Protein AF-A0A4U7JGH1-F1 (afdb_monomer)

Sequence (312 aa):
MVTEICIVRHGETDWNTKKMIQGREDIELNKNGEEQAYLVAKHLKKFQWDAIVSSPLKRALNTAKIIGESVGINEITTIDDFIERDFGKGSGMTLEQQKQIFSDGIIPGKEGDNELAERTRRALDYIVKEYEGKKIIIVSHGAMIKSILKFVSDNTIDTGTTIIKNACLNLIKYENGKWQVELYNSVDYLNSAVNSAKNYYLGKEGCQKMNCAQAVLCAFKNQFEIKENTIDVFRSFGGGNAPEGMCGAYYAARYILQNCSAENQLSELENYFLKHAGDLKCKEIRQGRRLSCVGCVEKNSEFLVDYLEKEA

Secondary structure (DSSP, 8-state):
-EEEEEEEEPPP-HHHHTTB--SS--PPP-HHHHHHHHHHHHHHTTS--SEEEE-SSHHHHHHHHHHHHHHT---EEE-GGGSPPPBGGGTT-BHHHHHHH-TTS--TTBPPHHHHHHHHHHHHHHHHHHTTT-EEEEEE-HHHHHHHHHHHTTT-S--TT----TT-EEEEEEETTEEEEEEEEE-GGGHHHHHHHHHHHHT-TTPPP--HHHHHHHHTTTTTT--HHHHHHGGG-GGGTSGGGB-HHHHHHHHHHHHTT-THHHHHHHHHHHHHHS-SBHHHHHHHTS--HHHHHHHHHHHHHHHHHHH-

Structure (mmCIF, N/CA/C/O backbone):
data_AF-A0A4U7JGH1-F1
#
_entry.id   AF-A0A4U7JGH1-F1
#
loop_
_atom_site.group_PDB
_atom_site.id
_atom_site.type_symbol
_atom_site.label_atom_id
_atom_site.label_alt_id
_atom_site.label_comp_id
_atom_site.label_asym_id
_atom_site.label_entity_id
_atom_site.label_seq_id
_atom_site.pdbx_PDB_ins_code
_atom_site.Cartn_x
_atom_site.Cartn_y
_atom_site.Cartn_z
_atom_site.occupancy
_atom_site.B_iso_or_equiv
_atom_site.auth_seq_id
_atom_site.auth_comp_id
_atom_site.auth_asym_id
_atom_site.auth_atom_id
_atom_site.pdbx_PDB_model_num
ATOM 1 N N . MET A 1 1 ? -19.359 -15.079 17.947 1.00 83.50 1 MET A N 1
ATOM 2 C CA . MET A 1 1 ? -19.281 -14.760 16.504 1.00 83.50 1 MET A CA 1
ATOM 3 C C . MET A 1 1 ? -17.916 -14.146 16.235 1.00 83.50 1 MET A C 1
ATOM 5 O O . MET A 1 1 ? -17.326 -13.632 17.179 1.00 83.50 1 MET A O 1
ATOM 9 N N . VAL A 1 2 ? -17.401 -14.245 15.008 1.00 95.25 2 VAL A N 1
ATOM 10 C CA . VAL A 1 2 ? -16.089 -13.685 14.640 1.00 95.25 2 VAL A CA 1
ATOM 11 C C . VAL A 1 2 ? -16.302 -12.372 13.907 1.00 95.25 2 VAL A C 1
ATOM 13 O O . VAL A 1 2 ? -17.014 -12.354 12.908 1.00 95.25 2 VAL A O 1
ATOM 16 N N . THR A 1 3 ? -15.675 -11.298 14.378 1.00 98.06 3 THR A N 1
ATOM 17 C CA . THR A 1 3 ? -15.569 -10.048 13.617 1.00 98.06 3 THR A CA 1
ATOM 18 C C . THR A 1 3 ? -14.195 -9.994 12.957 1.00 98.06 3 THR A C 1
ATOM 20 O O . THR A 1 3 ? -13.171 -10.048 13.642 1.00 98.06 3 THR A O 1
ATOM 23 N N . GLU A 1 4 ? -14.165 -9.908 11.627 1.00 98.31 4 GLU A N 1
ATOM 24 C CA . GLU A 1 4 ? -12.935 -9.796 10.833 1.00 98.31 4 GLU A CA 1
ATOM 25 C C . GLU A 1 4 ? -12.728 -8.349 10.393 1.00 98.31 4 GLU A C 1
ATOM 27 O O . GLU A 1 4 ? -13.629 -7.725 9.834 1.00 98.31 4 GLU A O 1
ATOM 32 N N . ILE A 1 5 ? -11.531 -7.811 10.607 1.00 98.62 5 ILE A N 1
ATOM 33 C CA . ILE A 1 5 ? -11.237 -6.406 10.335 1.00 98.62 5 ILE A CA 1
ATOM 34 C C . ILE A 1 5 ? -9.974 -6.320 9.489 1.00 98.62 5 ILE A C 1
ATOM 36 O O . ILE A 1 5 ? -8.884 -6.674 9.940 1.00 98.62 5 ILE A O 1
ATOM 40 N N . CYS A 1 6 ? -10.112 -5.807 8.269 1.00 98.62 6 CYS A N 1
ATOM 41 C CA . CYS A 1 6 ? -8.979 -5.441 7.431 1.00 98.62 6 CYS A CA 1
ATOM 42 C C . CYS A 1 6 ? -8.702 -3.947 7.571 1.00 98.62 6 CYS A C 1
ATOM 44 O O . CYS A 1 6 ? -9.461 -3.114 7.079 1.00 98.62 6 CYS A O 1
ATOM 46 N N . ILE A 1 7 ? -7.615 -3.607 8.256 1.00 98.69 7 ILE A N 1
ATOM 47 C CA . ILE A 1 7 ? -7.173 -2.232 8.436 1.00 98.69 7 ILE A CA 1
ATOM 48 C C . ILE A 1 7 ? -6.180 -1.875 7.335 1.00 98.69 7 ILE A C 1
ATOM 50 O O . ILE A 1 7 ? -5.116 -2.487 7.210 1.00 98.69 7 ILE A O 1
ATOM 54 N N . VAL A 1 8 ? -6.530 -0.852 6.569 1.00 98.75 8 VAL A N 1
ATOM 55 C CA . VAL A 1 8 ? -5.772 -0.330 5.438 1.00 98.75 8 VAL A CA 1
ATOM 56 C C . VAL A 1 8 ? -5.153 1.007 5.835 1.00 98.75 8 VAL A C 1
ATOM 58 O O . VAL A 1 8 ? -5.861 1.914 6.285 1.00 98.75 8 VAL A O 1
ATOM 61 N N . ARG A 1 9 ? -3.836 1.169 5.664 1.00 98.50 9 ARG A N 1
ATOM 62 C CA . ARG A 1 9 ? -3.232 2.511 5.717 1.00 98.50 9 ARG A CA 1
ATOM 63 C C . ARG A 1 9 ? -3.595 3.257 4.435 1.00 98.50 9 ARG A C 1
ATOM 65 O O . ARG A 1 9 ? -3.539 2.672 3.362 1.00 98.50 9 ARG A O 1
ATOM 72 N N . HIS A 1 10 ? -3.931 4.541 4.519 1.00 98.44 10 HIS A N 1
ATOM 73 C CA . HIS A 1 10 ? -4.157 5.361 3.323 1.00 98.44 10 HIS A CA 1
ATOM 74 C C . HIS A 1 10 ? -2.996 5.275 2.300 1.00 98.44 10 HIS A C 1
ATOM 76 O O . HIS A 1 10 ? -1.839 5.017 2.663 1.00 98.44 10 HIS A O 1
ATOM 82 N N . GLY A 1 11 ? -3.305 5.524 1.023 1.00 93.25 11 GLY A N 1
ATOM 83 C CA . GLY A 1 11 ? -2.296 5.642 -0.037 1.00 93.25 11 GLY A CA 1
ATOM 84 C C . GLY A 1 11 ? -1.336 6.821 0.174 1.00 93.25 11 GLY A C 1
ATOM 85 O O . GLY A 1 11 ? -1.549 7.665 1.043 1.00 93.25 11 GLY A O 1
ATOM 86 N N . GLU A 1 12 ? -0.246 6.868 -0.579 1.00 91.88 12 GLU A N 1
ATOM 87 C CA . GLU A 1 12 ? 0.786 7.906 -0.486 1.00 91.88 12 GLU A CA 1
ATOM 88 C C . GLU A 1 12 ? 0.249 9.350 -0.648 1.00 91.88 12 GLU A C 1
ATOM 90 O O . GLU A 1 12 ? -0.722 9.622 -1.357 1.00 91.88 12 GLU A O 1
ATOM 95 N N . THR A 1 13 ? 0.901 10.298 0.029 1.00 94.94 13 THR A N 1
ATOM 96 C CA . THR A 1 13 ? 0.747 11.746 -0.172 1.00 94.94 13 THR A CA 1
ATOM 97 C C . THR A 1 13 ? 2.115 12.396 -0.401 1.00 94.94 13 THR A C 1
ATOM 99 O O . THR A 1 13 ? 3.146 11.827 -0.040 1.00 94.94 13 THR A O 1
ATOM 102 N N . ASP A 1 14 ? 2.151 13.640 -0.887 1.00 90.50 14 ASP A N 1
ATOM 103 C CA . ASP A 1 14 ? 3.412 14.372 -1.116 1.00 90.50 14 ASP A CA 1
ATOM 104 C C . ASP A 1 14 ? 4.307 14.487 0.129 1.00 90.50 14 ASP A C 1
ATOM 106 O O . ASP A 1 14 ? 5.531 14.599 0.028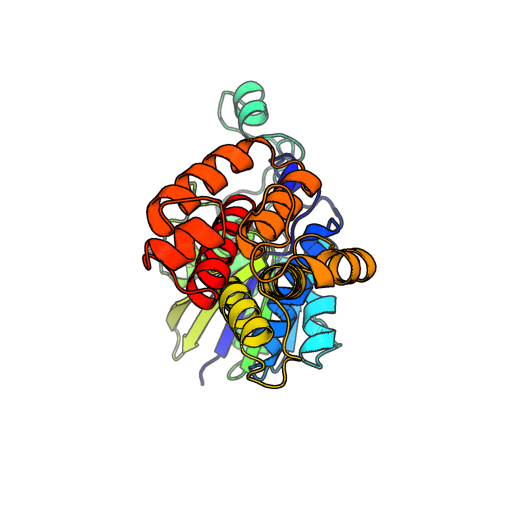 1.00 90.50 14 ASP A O 1
ATOM 110 N N . TRP A 1 15 ? 3.717 14.496 1.325 1.00 95.50 15 TRP A N 1
ATOM 111 C CA . TRP A 1 15 ? 4.484 14.539 2.569 1.00 95.50 15 TRP A CA 1
ATOM 112 C C . TRP A 1 15 ? 5.099 13.179 2.906 1.00 95.50 15 TRP A C 1
ATOM 114 O O . TRP A 1 15 ? 6.165 13.152 3.517 1.00 95.50 15 TRP A O 1
ATOM 124 N N . ASN A 1 16 ? 4.491 12.061 2.489 1.00 88.25 16 ASN A N 1
ATOM 125 C CA . ASN A 1 16 ? 5.124 10.746 2.616 1.00 88.25 16 ASN A CA 1
ATOM 126 C C . ASN A 1 16 ? 6.382 10.673 1.750 1.00 88.25 16 ASN A C 1
ATOM 128 O O . ASN A 1 16 ? 7.449 10.380 2.289 1.00 88.25 16 ASN A O 1
ATOM 132 N N . THR A 1 17 ? 6.290 11.082 0.483 1.00 79.75 17 THR A N 1
ATOM 133 C CA . THR A 1 17 ? 7.433 11.146 -0.441 1.00 79.75 17 THR A CA 1
ATOM 134 C C . THR A 1 17 ? 8.570 12.012 0.120 1.00 79.75 17 THR A C 1
ATOM 136 O O . THR A 1 17 ? 9.747 11.666 0.040 1.00 79.75 17 THR A O 1
ATOM 139 N N . LYS A 1 18 ? 8.228 13.129 0.778 1.00 86.62 18 LYS A N 1
ATOM 140 C CA . LYS A 1 18 ? 9.194 14.036 1.431 1.00 86.62 18 LYS A CA 1
ATOM 141 C C . LYS A 1 18 ? 9.644 13.579 2.825 1.00 86.62 18 LYS A C 1
ATOM 143 O O . LYS A 1 18 ? 10.408 14.292 3.475 1.00 86.62 18 LYS A O 1
ATOM 148 N N . LYS A 1 19 ? 9.175 12.424 3.309 1.00 89.75 19 LYS A N 1
ATOM 149 C CA . LYS A 1 19 ? 9.437 11.889 4.660 1.00 89.75 19 LYS A CA 1
ATOM 150 C C . LYS A 1 19 ? 9.080 12.874 5.783 1.00 89.75 19 LYS A C 1
ATOM 152 O O . LYS A 1 19 ? 9.705 12.883 6.846 1.00 89.75 19 LYS A O 1
ATOM 157 N N . MET A 1 20 ? 8.076 13.712 5.536 1.00 94.12 20 MET A N 1
ATOM 158 C CA . MET A 1 20 ? 7.521 14.654 6.499 1.00 94.12 20 MET A CA 1
ATOM 159 C C . MET A 1 20 ? 6.444 13.960 7.330 1.00 94.12 20 MET A C 1
ATOM 161 O O . MET A 1 20 ? 5.606 13.215 6.815 1.00 94.12 20 MET A O 1
ATOM 165 N N . ILE A 1 21 ? 6.457 14.222 8.631 1.00 94.12 21 ILE A N 1
ATOM 166 C CA . ILE A 1 21 ? 5.459 13.704 9.560 1.00 94.12 21 ILE A CA 1
ATOM 167 C C . ILE A 1 21 ? 4.137 14.422 9.308 1.00 94.12 21 ILE A C 1
ATOM 169 O O . ILE A 1 21 ? 4.083 15.648 9.323 1.00 94.12 21 ILE A O 1
ATOM 173 N N . GLN A 1 22 ? 3.086 13.639 9.073 1.00 94.62 22 GLN A N 1
ATOM 174 C CA . GLN A 1 22 ? 1.715 14.112 8.891 1.00 94.62 22 GLN A CA 1
ATOM 175 C C . GLN A 1 22 ? 0.906 13.773 10.131 1.00 94.62 22 GLN A C 1
ATOM 177 O O . GLN A 1 22 ? 0.847 12.605 10.515 1.00 94.62 22 GLN A O 1
ATOM 182 N N . GLY A 1 23 ? 0.281 14.779 10.733 1.00 96.19 23 GLY A N 1
ATOM 183 C CA . GLY A 1 23 ? -0.720 14.599 11.771 1.00 96.19 23 GLY A CA 1
ATOM 184 C C . GLY A 1 23 ? -2.117 14.738 11.196 1.00 96.19 23 GLY A C 1
ATOM 185 O O . GLY A 1 23 ? -2.536 13.985 10.309 1.00 96.19 23 GLY A O 1
ATOM 186 N N . ARG A 1 24 ? -2.856 15.711 11.724 1.00 97.38 24 ARG A N 1
ATOM 187 C CA . ARG A 1 24 ? -4.267 15.949 11.399 1.00 97.38 24 ARG A CA 1
ATOM 188 C C . ARG A 1 24 ? -4.467 16.929 10.243 1.00 97.38 24 ARG A C 1
ATOM 190 O O . ARG A 1 24 ? -5.600 17.280 9.936 1.00 97.38 24 ARG A O 1
ATOM 197 N N . GLU A 1 25 ? -3.393 17.350 9.585 1.00 97.62 25 GLU A N 1
ATOM 198 C CA . GLU A 1 25 ? -3.461 18.145 8.364 1.00 97.62 25 GLU A CA 1
ATOM 199 C C . GLU A 1 25 ? -4.173 17.354 7.268 1.00 97.62 25 GLU A C 1
ATOM 201 O O . GLU A 1 25 ? -3.885 16.176 7.034 1.00 97.62 25 GLU A O 1
ATOM 206 N N . ASP A 1 26 ? -5.103 18.011 6.582 1.00 96.75 26 ASP A N 1
ATOM 207 C CA . ASP A 1 26 ? -6.015 17.368 5.638 1.00 96.75 26 ASP A CA 1
ATOM 208 C C . ASP A 1 26 ? -5.431 17.304 4.218 1.00 96.75 26 ASP A C 1
ATOM 210 O O . ASP A 1 26 ? -5.932 17.902 3.265 1.00 96.75 26 ASP A O 1
ATOM 214 N N . ILE A 1 27 ? -4.297 16.613 4.113 1.00 95.88 27 ILE A N 1
ATOM 215 C CA . ILE A 1 27 ? -3.538 16.431 2.872 1.00 95.88 27 ILE A CA 1
ATOM 216 C C . ILE A 1 27 ? -4.211 15.362 2.011 1.00 95.88 27 ILE A C 1
ATOM 218 O O . ILE A 1 27 ? -4.637 14.317 2.515 1.00 95.88 27 ILE A O 1
ATOM 222 N N . GLU A 1 28 ? -4.299 15.630 0.711 1.00 97.62 28 GLU A N 1
ATOM 223 C CA . GLU A 1 28 ? -4.859 14.714 -0.280 1.00 97.62 28 GLU A CA 1
ATOM 224 C C . GLU A 1 28 ? -3.861 13.616 -0.667 1.00 97.62 28 GLU A C 1
ATOM 226 O O . GLU A 1 28 ? -2.657 13.720 -0.418 1.00 97.62 28 GLU A O 1
ATOM 231 N N . LEU A 1 29 ? -4.380 12.537 -1.257 1.00 96.44 29 LEU A N 1
ATOM 232 C CA . LEU A 1 29 ? -3.536 11.543 -1.914 1.00 96.44 29 LEU A CA 1
ATOM 233 C C . LEU A 1 29 ? -2.761 12.219 -3.046 1.00 96.44 29 LEU A C 1
ATOM 235 O O . LEU A 1 29 ? -3.290 13.101 -3.722 1.00 96.44 29 LEU A O 1
ATOM 239 N N . ASN A 1 30 ? -1.519 11.794 -3.258 1.00 86.94 30 ASN A N 1
ATOM 240 C CA . ASN A 1 30 ? -0.867 12.054 -4.533 1.00 86.94 30 ASN A CA 1
ATOM 241 C C . ASN A 1 30 ? -1.323 10.986 -5.547 1.00 86.94 30 ASN A C 1
ATOM 243 O O . ASN A 1 30 ? -2.040 10.040 -5.208 1.00 86.94 30 ASN A O 1
ATOM 247 N N . LYS A 1 31 ? -0.900 11.122 -6.803 1.00 77.94 31 LYS A N 1
ATOM 248 C CA . LYS A 1 31 ? -1.330 10.207 -7.864 1.00 77.94 31 LYS A CA 1
ATOM 249 C C . LYS A 1 31 ? -0.881 8.755 -7.625 1.00 77.94 31 LYS A C 1
ATOM 251 O O . LYS A 1 31 ? -1.674 7.840 -7.832 1.00 77.94 31 LYS A O 1
ATOM 256 N N . ASN A 1 32 ? 0.317 8.548 -7.074 1.00 74.69 32 ASN A N 1
ATOM 257 C CA . ASN A 1 32 ? 0.778 7.226 -6.637 1.00 74.69 32 ASN A CA 1
ATOM 258 C C . ASN A 1 32 ? -0.105 6.651 -5.509 1.00 74.69 32 ASN A C 1
ATOM 260 O O . ASN A 1 32 ? -0.422 5.466 -5.494 1.00 74.69 32 ASN A O 1
ATOM 264 N N . GLY A 1 33 ? -0.579 7.479 -4.580 1.00 83.56 33 GLY A N 1
ATOM 265 C CA . GLY A 1 33 ? -1.487 7.069 -3.513 1.00 83.56 33 GLY A CA 1
ATOM 266 C C . GLY A 1 33 ? -2.874 6.660 -4.003 1.00 83.56 33 GLY A C 1
ATOM 267 O O . GLY A 1 33 ? -3.446 5.699 -3.485 1.00 83.56 33 GLY A O 1
ATOM 268 N N . GLU A 1 34 ? -3.407 7.338 -5.020 1.00 86.69 34 GLU A N 1
ATOM 269 C CA . GLU A 1 34 ? -4.638 6.911 -5.700 1.00 86.69 34 GLU A CA 1
ATOM 270 C C . GLU A 1 34 ? -4.444 5.545 -6.368 1.00 86.69 34 GLU A C 1
ATOM 272 O O . GLU A 1 34 ? -5.246 4.627 -6.193 1.00 86.69 34 GLU A O 1
ATOM 277 N N . GLU A 1 35 ? -3.333 5.388 -7.081 1.00 76.31 35 GLU A N 1
ATOM 278 C CA . GLU A 1 35 ? -2.911 4.148 -7.726 1.00 76.31 35 GLU A CA 1
ATOM 279 C C . GLU A 1 35 ? -2.790 2.979 -6.736 1.00 76.31 35 GLU A C 1
ATOM 281 O O . GLU A 1 35 ? -3.379 1.909 -6.936 1.00 76.31 35 GLU A O 1
ATOM 286 N N . GLN A 1 36 ? -2.125 3.202 -5.606 1.00 81.88 36 GLN A N 1
ATOM 287 C CA . GLN A 1 36 ? -2.045 2.247 -4.506 1.00 81.88 36 GLN A CA 1
ATOM 288 C C . GLN A 1 36 ? -3.433 1.848 -3.982 1.00 81.88 36 GLN A C 1
ATOM 290 O O . GLN A 1 36 ? -3.697 0.657 -3.780 1.00 81.88 36 GLN A O 1
ATOM 295 N N . ALA A 1 37 ? -4.343 2.812 -3.806 1.00 92.38 37 ALA A N 1
ATOM 296 C CA . ALA A 1 37 ? -5.709 2.539 -3.371 1.00 92.38 37 ALA A CA 1
ATOM 297 C C . ALA A 1 37 ? -6.463 1.650 -4.376 1.00 92.38 37 ALA A C 1
ATOM 299 O O . ALA A 1 37 ? -7.143 0.711 -3.957 1.00 92.38 37 ALA A O 1
ATOM 300 N N . TYR A 1 38 ? -6.289 1.850 -5.689 1.00 85.62 38 TYR A N 1
ATOM 301 C CA . TYR A 1 38 ? -6.881 0.974 -6.712 1.00 85.62 38 TYR A CA 1
ATOM 302 C C . TYR A 1 38 ? -6.356 -0.468 -6.645 1.00 85.62 38 TYR A C 1
ATOM 304 O O . TYR A 1 38 ? -7.105 -1.418 -6.893 1.00 85.62 38 TYR A O 1
ATOM 312 N N . LEU A 1 39 ? -5.083 -0.669 -6.300 1.00 81.38 39 LEU A N 1
ATOM 313 C CA . LEU A 1 39 ? -4.499 -2.009 -6.173 1.00 81.38 39 LEU A CA 1
ATOM 314 C C . LEU A 1 39 ? -5.039 -2.746 -4.955 1.00 81.38 39 LEU A C 1
ATOM 316 O O . LEU A 1 39 ? -5.418 -3.918 -5.065 1.00 81.38 39 LEU A O 1
ATOM 320 N N . VAL A 1 40 ? -5.137 -2.043 -3.825 1.00 92.88 40 VAL A N 1
ATOM 321 C CA . VAL A 1 40 ? -5.814 -2.550 -2.630 1.00 92.88 40 VAL A CA 1
ATOM 322 C C . VAL A 1 40 ? -7.259 -2.901 -2.970 1.00 92.88 40 VAL A C 1
ATOM 324 O O . VAL A 1 40 ? -7.693 -4.025 -2.728 1.00 92.88 40 VAL A O 1
ATOM 327 N N . ALA A 1 41 ? -7.983 -1.996 -3.626 1.00 93.88 41 ALA A N 1
ATOM 328 C CA . ALA A 1 41 ? -9.372 -2.189 -4.023 1.00 93.88 41 ALA A CA 1
ATOM 329 C C . ALA A 1 41 ? -9.563 -3.426 -4.921 1.00 93.88 41 ALA A C 1
ATOM 331 O O . ALA A 1 41 ? -10.499 -4.207 -4.726 1.00 93.88 41 ALA A O 1
ATOM 332 N N . LYS A 1 42 ? -8.656 -3.656 -5.881 1.00 86.75 42 LYS A N 1
ATOM 333 C CA . LYS A 1 42 ? -8.658 -4.847 -6.747 1.00 86.75 42 LYS A CA 1
ATOM 334 C C . LYS A 1 42 ? -8.404 -6.132 -5.958 1.00 86.75 42 LYS A C 1
ATOM 336 O O . LYS A 1 42 ? -8.980 -7.172 -6.279 1.00 86.75 42 LYS A O 1
ATOM 341 N N . HIS A 1 43 ? -7.531 -6.085 -4.955 1.00 90.06 43 HIS A N 1
ATOM 342 C CA . HIS A 1 43 ? -7.265 -7.232 -4.095 1.00 90.06 43 HIS A CA 1
ATOM 343 C C . HIS A 1 43 ? -8.455 -7.545 -3.185 1.00 90.06 43 HIS A C 1
ATOM 345 O O . HIS A 1 43 ? -8.916 -8.686 -3.160 1.00 90.06 43 HIS A O 1
ATOM 351 N N . LEU A 1 44 ? -8.987 -6.534 -2.493 1.00 95.44 44 LEU A N 1
ATOM 352 C CA . LEU A 1 44 ? -10.083 -6.694 -1.539 1.00 95.44 44 LEU A CA 1
ATOM 353 C C . LEU A 1 44 ? -11.387 -7.137 -2.213 1.00 95.44 44 LEU A C 1
ATOM 355 O O . LEU A 1 44 ? -12.136 -7.895 -1.606 1.00 95.44 44 LEU A O 1
ATOM 359 N N . LYS A 1 45 ? -11.609 -6.797 -3.492 1.00 93.62 45 LYS A N 1
ATOM 360 C CA . LYS A 1 45 ? -12.754 -7.274 -4.297 1.00 93.62 45 LYS A CA 1
ATOM 361 C C . LYS A 1 45 ? -12.865 -8.802 -4.407 1.00 93.62 45 LYS A C 1
ATOM 363 O O . LYS A 1 45 ? -13.920 -9.322 -4.756 1.00 93.62 45 LYS A O 1
ATOM 368 N N . LYS A 1 46 ? -11.791 -9.543 -4.119 1.00 91.19 46 LYS A N 1
ATOM 369 C CA . LYS A 1 46 ? -11.802 -11.017 -4.104 1.00 91.19 46 LYS A CA 1
ATOM 370 C C . LYS A 1 46 ? -12.548 -11.600 -2.900 1.00 91.19 46 LYS A C 1
ATOM 372 O O . LYS A 1 46 ? -12.805 -12.800 -2.878 1.00 91.19 46 LYS A O 1
ATOM 377 N N . PHE A 1 47 ? -12.869 -10.772 -1.911 1.00 94.69 47 PHE A N 1
ATOM 378 C CA . PHE A 1 47 ? -13.542 -11.157 -0.678 1.00 94.69 47 PHE A CA 1
ATOM 379 C C . PHE A 1 47 ? -14.874 -10.413 -0.551 1.00 94.69 47 PHE A C 1
ATOM 381 O O . PHE A 1 47 ? -15.080 -9.376 -1.177 1.00 94.69 47 PHE A O 1
ATOM 388 N N . GLN A 1 48 ? -15.773 -10.957 0.266 1.00 96.00 48 GLN A N 1
ATOM 389 C CA . GLN A 1 48 ? -17.011 -10.284 0.652 1.00 96.00 48 GLN A CA 1
ATOM 390 C C . GLN A 1 48 ? -16.754 -9.405 1.877 1.00 96.00 48 GLN A C 1
ATOM 392 O O . GLN A 1 48 ? -15.991 -9.795 2.766 1.00 96.00 48 GLN A O 1
ATOM 397 N N . TRP A 1 49 ? -17.392 -8.239 1.903 1.00 98.50 49 TRP A N 1
ATOM 398 C CA . TRP A 1 49 ? -17.293 -7.253 2.975 1.00 98.50 49 TRP A CA 1
ATOM 399 C C . TRP A 1 49 ? -18.691 -6.740 3.299 1.00 98.50 49 TRP A C 1
ATOM 401 O O . TRP A 1 49 ? -19.521 -6.606 2.403 1.00 98.50 49 TRP A O 1
ATOM 411 N N . ASP A 1 50 ? -18.935 -6.447 4.569 1.00 98.56 50 ASP A N 1
ATOM 412 C CA . ASP A 1 50 ? -20.230 -5.972 5.055 1.00 98.56 50 ASP A CA 1
ATOM 413 C C . ASP A 1 50 ? -20.269 -4.448 5.207 1.00 98.56 50 ASP A C 1
ATOM 415 O O . ASP A 1 50 ? -21.334 -3.845 5.102 1.00 98.56 50 ASP A O 1
ATOM 419 N N . ALA A 1 51 ? -19.124 -3.814 5.488 1.00 98.62 51 ALA A N 1
ATOM 420 C CA . ALA A 1 51 ? -19.043 -2.370 5.691 1.00 98.62 51 ALA A CA 1
ATOM 421 C C . ALA A 1 51 ? -17.632 -1.808 5.471 1.00 98.62 51 ALA A C 1
ATOM 423 O O . ALA A 1 51 ? -16.627 -2.523 5.574 1.00 98.62 51 ALA A O 1
ATOM 424 N N . ILE A 1 52 ? -17.575 -0.494 5.239 1.00 98.88 52 ILE A N 1
ATOM 425 C CA . ILE A 1 52 ? -16.341 0.290 5.212 1.00 98.88 52 ILE A CA 1
ATOM 426 C C . ILE A 1 52 ? -16.435 1.416 6.236 1.00 98.88 52 ILE A C 1
ATOM 428 O O . ILE A 1 52 ? -17.383 2.202 6.250 1.00 98.88 52 ILE A O 1
ATOM 432 N N . VAL A 1 53 ? -15.406 1.506 7.069 1.00 98.81 53 VAL A N 1
ATOM 433 C CA . VAL A 1 53 ? -15.197 2.577 8.036 1.00 98.81 53 VAL A CA 1
ATOM 434 C C . VAL A 1 53 ? -13.937 3.343 7.652 1.00 98.81 53 VAL A C 1
ATOM 436 O O . VAL A 1 53 ? -12.953 2.759 7.200 1.00 98.81 53 VAL A O 1
ATOM 439 N N . SER A 1 54 ? -13.933 4.656 7.845 1.00 98.81 54 SER A N 1
ATOM 440 C CA . SER A 1 54 ? -12.760 5.481 7.561 1.00 98.81 54 SER A CA 1
ATOM 441 C C . SER A 1 54 ? -12.507 6.511 8.652 1.00 98.81 54 SER A C 1
ATOM 443 O O . SER A 1 54 ? -13.426 7.023 9.289 1.00 98.81 54 SER A O 1
ATOM 445 N N . SER A 1 55 ? -11.242 6.888 8.806 1.00 98.69 55 SER A N 1
ATOM 446 C CA . SER A 1 55 ? -10.896 8.204 9.336 1.00 98.69 55 SER A CA 1
ATOM 447 C C . SER A 1 55 ? -11.532 9.320 8.486 1.00 98.69 55 SER A C 1
ATOM 449 O O . SER A 1 55 ? -11.645 9.152 7.265 1.00 98.69 55 SER A O 1
ATOM 451 N N . PRO A 1 56 ? -11.887 10.473 9.084 1.00 98.44 56 PRO A N 1
ATOM 452 C CA . PRO A 1 56 ? -12.452 11.601 8.342 1.00 98.44 56 PRO A CA 1
ATOM 453 C C . PRO A 1 56 ? -11.452 12.332 7.426 1.00 98.44 56 PRO A C 1
ATOM 455 O O . PRO A 1 56 ? -11.883 13.061 6.538 1.00 98.44 56 PRO A O 1
ATOM 458 N N . LEU A 1 57 ? -10.133 12.162 7.606 1.00 98.69 57 LEU A N 1
ATOM 459 C CA . LEU A 1 57 ? -9.130 12.874 6.798 1.00 98.69 57 LEU A CA 1
ATOM 460 C C . LEU A 1 57 ? -9.170 12.427 5.333 1.00 98.69 57 LEU A C 1
ATOM 462 O O . LEU A 1 57 ? -9.213 11.227 5.050 1.00 98.69 57 LEU A O 1
ATOM 466 N N . LYS A 1 58 ? -9.068 13.382 4.403 1.00 98.50 58 LYS A N 1
ATOM 467 C CA . LYS A 1 58 ? -9.221 13.189 2.954 1.00 98.50 58 LYS A CA 1
ATOM 468 C C . LYS A 1 58 ? -8.410 12.031 2.405 1.00 98.50 58 LYS A C 1
ATOM 470 O O . LYS A 1 58 ? -8.961 11.220 1.675 1.00 98.50 58 LYS A O 1
ATOM 475 N N . ARG A 1 59 ? -7.129 11.901 2.762 1.00 98.56 59 ARG A N 1
ATOM 476 C CA . ARG A 1 59 ? -6.292 10.780 2.293 1.00 98.56 59 ARG A CA 1
ATOM 477 C C . ARG A 1 59 ? -6.867 9.403 2.643 1.00 98.56 59 ARG A C 1
ATOM 479 O O . ARG A 1 59 ? -6.861 8.504 1.803 1.00 98.56 59 ARG A O 1
ATOM 486 N N . ALA A 1 60 ? -7.411 9.240 3.849 1.00 98.81 60 ALA A N 1
ATOM 487 C CA . ALA A 1 60 ? -8.049 7.994 4.268 1.00 98.81 60 ALA A CA 1
ATOM 488 C C . ALA A 1 60 ? -9.429 7.844 3.620 1.00 98.81 60 ALA A C 1
ATOM 490 O O . ALA A 1 60 ? -9.713 6.806 3.030 1.00 98.81 60 ALA A O 1
ATOM 491 N N . LEU A 1 61 ? -10.242 8.903 3.636 1.00 98.69 61 LEU A N 1
ATOM 492 C CA . LEU A 1 61 ? -11.587 8.879 3.072 1.00 98.69 61 LEU A CA 1
ATOM 493 C C . LEU A 1 61 ? -11.588 8.637 1.553 1.00 98.69 61 LEU A C 1
ATOM 495 O O . LEU A 1 61 ? -12.409 7.874 1.056 1.00 98.69 61 LEU A O 1
ATOM 499 N N . ASN A 1 62 ? -10.660 9.234 0.807 1.00 98.69 62 ASN A N 1
ATOM 500 C CA . ASN A 1 62 ? -10.516 9.013 -0.633 1.00 98.69 62 ASN A CA 1
ATOM 501 C C . ASN A 1 62 ? -10.009 7.597 -0.931 1.00 98.69 62 ASN A C 1
ATOM 503 O O . ASN A 1 62 ? -10.533 6.950 -1.834 1.00 98.69 62 ASN A O 1
ATOM 507 N N . THR A 1 63 ? -9.077 7.070 -0.125 1.00 98.75 63 THR A N 1
ATOM 508 C CA . THR A 1 63 ? -8.678 5.653 -0.207 1.00 98.75 63 THR A CA 1
ATOM 509 C C . THR A 1 63 ? -9.892 4.740 0.031 1.00 98.75 63 THR A C 1
ATOM 511 O O . THR A 1 63 ? -10.127 3.810 -0.738 1.00 98.75 63 THR A O 1
ATOM 514 N N . ALA A 1 64 ? -10.709 5.029 1.050 1.00 98.81 64 ALA A N 1
ATOM 515 C CA . ALA A 1 64 ? -11.919 4.272 1.365 1.00 98.81 64 ALA A CA 1
ATOM 516 C C . ALA A 1 64 ? -12.963 4.324 0.240 1.00 98.81 64 ALA A C 1
ATOM 518 O O . ALA A 1 64 ? -13.560 3.297 -0.065 1.00 98.81 64 ALA A O 1
ATOM 519 N N . LYS A 1 65 ? -13.145 5.479 -0.414 1.00 98.75 65 LYS A N 1
ATOM 520 C CA . LYS A 1 65 ? -14.036 5.639 -1.579 1.00 98.75 65 LYS A CA 1
ATOM 521 C C . LYS A 1 65 ? -13.608 4.767 -2.753 1.00 98.75 65 LYS A C 1
ATOM 523 O O . LYS A 1 65 ? -14.424 4.002 -3.255 1.00 98.75 65 LYS A O 1
ATOM 528 N N . ILE A 1 66 ? -12.327 4.810 -3.120 1.00 98.38 66 ILE A N 1
ATOM 529 C CA . ILE A 1 66 ? -11.773 3.976 -4.198 1.00 98.38 66 ILE A CA 1
ATOM 530 C C . ILE A 1 66 ? -11.982 2.482 -3.897 1.00 98.38 66 ILE A C 1
ATOM 532 O O . ILE A 1 66 ? -12.364 1.701 -4.771 1.00 98.38 66 ILE A O 1
ATOM 536 N N . ILE A 1 67 ? -11.770 2.072 -2.642 1.00 98.62 67 ILE A N 1
ATOM 537 C CA . ILE A 1 67 ? -12.026 0.694 -2.205 1.00 98.62 67 ILE A CA 1
ATOM 538 C C . ILE A 1 67 ? -13.521 0.361 -2.291 1.00 98.62 67 ILE A C 1
ATOM 540 O O . ILE A 1 67 ? -13.874 -0.676 -2.857 1.00 98.62 67 ILE A O 1
ATOM 544 N N . GLY A 1 68 ? -14.381 1.240 -1.777 1.00 98.44 68 GLY A N 1
ATOM 545 C CA . GLY A 1 68 ? -15.835 1.094 -1.746 1.00 98.44 68 GLY A CA 1
ATOM 546 C C . GLY A 1 68 ? -16.458 0.882 -3.115 1.00 98.44 68 GLY A C 1
ATOM 547 O O . GLY A 1 68 ? -17.209 -0.076 -3.303 1.00 98.44 68 GLY A O 1
ATOM 548 N N . GLU A 1 69 ? -16.053 1.681 -4.101 1.00 97.69 69 GLU A N 1
ATOM 549 C CA . GLU A 1 69 ? -16.487 1.529 -5.493 1.00 97.69 69 GLU A CA 1
ATOM 550 C C . GLU A 1 69 ? -16.150 0.138 -6.058 1.00 97.69 69 GLU A C 1
ATOM 552 O O . GLU A 1 69 ? -16.948 -0.471 -6.773 1.00 97.69 69 GLU A O 1
ATOM 557 N N . SER A 1 70 ? -14.977 -0.405 -5.718 1.00 95.12 70 SER A N 1
ATOM 558 C CA . SER A 1 70 ? -14.523 -1.707 -6.218 1.00 95.12 70 SER A CA 1
ATOM 559 C C . SER A 1 70 ? -15.245 -2.886 -5.564 1.00 95.12 70 SER A C 1
ATOM 561 O O . SER A 1 70 ? -15.583 -3.854 -6.258 1.00 95.12 70 SER A O 1
ATOM 563 N N . VAL A 1 71 ? -15.468 -2.819 -4.245 1.00 97.00 71 VAL A N 1
ATOM 564 C CA . VAL A 1 71 ? -16.108 -3.895 -3.464 1.00 97.00 71 VAL A CA 1
ATOM 565 C C . VAL A 1 71 ? -17.637 -3.791 -3.428 1.00 97.00 71 VAL A C 1
ATOM 567 O O . VAL A 1 71 ? -18.288 -4.717 -2.956 1.00 97.00 71 VAL A O 1
ATOM 570 N N . GLY A 1 72 ? -18.217 -2.712 -3.965 1.00 97.31 72 GLY A N 1
ATOM 571 C CA . GLY A 1 72 ? -19.666 -2.510 -4.049 1.00 97.31 72 GLY A CA 1
ATOM 572 C C . GLY A 1 72 ? -20.301 -1.914 -2.789 1.00 97.31 72 GLY A C 1
ATOM 573 O O . GLY A 1 72 ? -21.496 -2.102 -2.574 1.00 97.31 72 GLY A O 1
ATOM 574 N N . ILE A 1 73 ? -19.527 -1.202 -1.963 1.00 98.06 73 ILE A N 1
ATOM 575 C CA . ILE A 1 73 ? -19.981 -0.559 -0.721 1.00 98.06 73 ILE A CA 1
ATOM 576 C C . ILE A 1 73 ? -19.701 0.941 -0.820 1.00 98.06 73 ILE A C 1
ATOM 578 O O . ILE A 1 73 ? -18.592 1.397 -0.559 1.00 98.06 73 ILE A O 1
ATOM 582 N N . ASN A 1 74 ? -20.713 1.713 -1.212 1.00 94.19 74 ASN A N 1
ATOM 583 C CA . ASN A 1 74 ? -20.570 3.161 -1.412 1.00 94.19 74 ASN A CA 1
ATOM 584 C C . ASN A 1 74 ? -20.783 3.972 -0.126 1.00 94.19 74 ASN A C 1
ATOM 586 O O . ASN A 1 74 ? -20.348 5.120 -0.039 1.00 94.19 74 ASN A O 1
ATOM 590 N N . GLU A 1 75 ? -21.477 3.400 0.858 1.00 97.56 75 GLU A N 1
ATOM 591 C CA . GLU A 1 75 ? -21.690 4.036 2.154 1.00 97.56 75 GLU A CA 1
ATOM 592 C C . GLU A 1 75 ? -20.462 3.814 3.041 1.00 97.56 75 GLU A C 1
ATOM 594 O O . GLU A 1 75 ? -20.110 2.680 3.368 1.00 97.56 75 GLU A O 1
ATOM 599 N N . ILE A 1 76 ? -19.791 4.910 3.398 1.00 98.50 76 ILE A N 1
ATOM 600 C CA . ILE A 1 76 ? -18.590 4.895 4.235 1.00 98.50 76 ILE A CA 1
ATOM 601 C C . ILE A 1 76 ? -18.913 5.591 5.547 1.00 98.50 76 ILE A C 1
ATOM 603 O O . ILE A 1 76 ? -19.186 6.793 5.569 1.00 98.50 76 ILE A O 1
ATOM 607 N N . THR A 1 77 ? -18.816 4.849 6.644 1.00 98.56 77 THR A N 1
ATOM 608 C CA . THR A 1 77 ? -18.986 5.401 7.988 1.00 98.56 77 THR A CA 1
ATOM 609 C C . THR A 1 77 ? -17.688 6.065 8.431 1.00 98.56 77 THR A C 1
ATOM 611 O O . THR A 1 77 ? -16.652 5.411 8.561 1.00 98.56 77 THR A O 1
ATOM 614 N N . THR A 1 78 ? -17.714 7.369 8.690 1.00 98.44 78 THR A N 1
ATOM 615 C CA . THR A 1 78 ? -16.557 8.079 9.249 1.00 98.44 78 THR A CA 1
ATOM 616 C C . THR A 1 78 ? -16.574 8.035 10.769 1.00 98.44 78 THR A C 1
ATOM 618 O O . THR A 1 78 ? -17.592 8.359 11.379 1.00 98.44 78 THR A O 1
ATOM 621 N N . ILE A 1 79 ? -15.445 7.683 11.383 1.00 98.38 79 ILE A N 1
ATOM 622 C CA . ILE A 1 79 ? -15.284 7.679 12.842 1.00 98.38 79 ILE A CA 1
ATOM 623 C C . ILE A 1 79 ? -14.042 8.488 13.203 1.00 98.38 79 ILE A C 1
ATOM 625 O O . ILE A 1 79 ? -12.923 8.148 12.808 1.00 98.38 79 ILE A O 1
ATOM 629 N N . ASP A 1 80 ? -14.245 9.543 13.990 1.00 98.19 80 ASP A N 1
ATOM 630 C CA . ASP A 1 80 ? -13.194 10.498 14.352 1.00 98.19 80 ASP A CA 1
ATOM 631 C C . ASP A 1 80 ? -12.042 9.847 15.121 1.00 98.19 80 ASP A C 1
ATOM 633 O O . ASP A 1 80 ? -10.885 10.202 14.909 1.00 98.19 80 ASP A O 1
ATOM 637 N N . ASP A 1 81 ? -12.315 8.830 15.941 1.00 98.31 81 ASP A N 1
ATOM 638 C CA . ASP A 1 81 ? -11.274 8.142 16.710 1.00 98.31 81 ASP A CA 1
ATOM 639 C C . ASP A 1 81 ? -10.242 7.406 15.839 1.00 98.31 81 ASP A C 1
ATOM 641 O O . ASP A 1 81 ? -9.143 7.130 16.321 1.00 98.31 81 ASP A O 1
ATOM 645 N N . PHE A 1 82 ? -10.536 7.137 14.558 1.00 98.50 82 PHE A N 1
ATOM 646 C CA . PHE A 1 82 ? -9.564 6.584 13.604 1.00 98.50 82 PHE A CA 1
ATOM 647 C C . PHE A 1 82 ? -8.659 7.637 12.953 1.00 98.50 82 PHE A C 1
ATOM 649 O O . PHE A 1 82 ? -7.858 7.284 12.083 1.00 98.50 82 PHE A O 1
ATOM 656 N N . ILE A 1 83 ? -8.754 8.913 13.342 1.00 98.50 83 ILE A N 1
ATOM 657 C CA . ILE A 1 83 ? -7.852 9.975 12.880 1.00 98.50 83 ILE A CA 1
ATOM 658 C C . ILE A 1 83 ? -6.383 9.702 13.237 1.00 98.50 83 ILE A C 1
ATOM 660 O O . ILE A 1 83 ? -6.068 8.971 14.182 1.00 98.50 83 ILE A O 1
ATOM 664 N N . GLU A 1 84 ? -5.463 10.285 12.467 1.00 98.44 84 GLU A N 1
ATOM 665 C CA . GLU A 1 84 ? -4.034 10.196 12.766 1.00 98.44 84 GLU A CA 1
ATOM 666 C C . GLU A 1 84 ? -3.694 10.878 14.097 1.00 98.44 84 GLU A C 1
ATOM 668 O O . GLU A 1 84 ? -4.401 11.778 14.572 1.00 98.44 84 GLU A O 1
ATOM 673 N N . ARG A 1 85 ? -2.593 10.428 14.705 1.00 97.94 85 ARG A N 1
ATOM 674 C CA . ARG A 1 85 ? -2.016 11.073 15.881 1.00 97.94 85 ARG A CA 1
ATOM 675 C C . ARG A 1 85 ? -1.772 12.553 15.617 1.00 97.94 85 ARG A C 1
ATOM 677 O O . ARG A 1 85 ? -1.225 12.924 14.580 1.00 97.94 85 ARG A O 1
ATOM 684 N N . ASP A 1 86 ? -2.141 13.395 16.578 1.00 98.19 86 ASP A N 1
ATOM 685 C CA . ASP A 1 86 ? -1.733 14.794 16.523 1.00 98.19 86 ASP A CA 1
ATOM 686 C C . ASP A 1 86 ? -0.232 14.891 16.821 1.00 98.19 86 ASP A C 1
ATOM 688 O O . ASP A 1 86 ? 0.228 14.508 17.899 1.00 98.19 86 ASP A O 1
ATOM 692 N N . PHE A 1 87 ? 0.550 15.366 15.855 1.00 97.31 87 PHE A N 1
ATOM 693 C CA . PHE A 1 87 ? 1.987 15.570 16.029 1.00 97.31 87 PHE A CA 1
ATOM 694 C C . PHE A 1 87 ? 2.336 16.989 16.490 1.00 97.31 87 PHE A C 1
ATOM 696 O O . PHE A 1 87 ? 3.520 17.288 16.661 1.00 97.31 87 PHE A O 1
ATOM 703 N N . GLY A 1 88 ? 1.338 17.847 16.727 1.00 97.25 88 GLY A N 1
ATOM 704 C CA . GLY A 1 88 ? 1.524 19.218 17.181 1.00 97.25 88 GLY A CA 1
ATOM 705 C C . GLY A 1 88 ? 2.514 19.976 16.300 1.00 97.25 88 GLY A C 1
ATOM 706 O O . GLY A 1 88 ? 2.513 19.860 15.075 1.00 97.25 88 GLY A O 1
ATOM 707 N N . LYS A 1 89 ? 3.445 20.699 16.932 1.00 97.06 89 LYS A N 1
ATOM 708 C CA . LYS A 1 89 ? 4.498 21.447 16.222 1.00 97.06 89 LYS A CA 1
ATOM 709 C C . LYS A 1 89 ? 5.508 20.576 15.467 1.00 97.06 89 LYS A C 1
ATOM 711 O O . LYS A 1 89 ? 6.352 21.123 14.770 1.00 97.06 89 LYS A O 1
ATOM 716 N N . GLY A 1 90 ? 5.462 19.256 15.628 1.00 96.44 90 GLY A N 1
ATOM 717 C CA . GLY A 1 90 ? 6.290 18.333 14.862 1.00 96.44 90 GLY A CA 1
ATOM 718 C C . GLY A 1 90 ? 5.704 17.993 13.491 1.00 96.44 90 GLY A C 1
ATOM 719 O O . GLY A 1 90 ? 6.424 17.456 12.648 1.00 96.44 90 GLY A O 1
ATOM 720 N N . SER A 1 91 ? 4.422 18.273 13.254 1.00 96.81 91 SER A N 1
ATOM 721 C CA . SER A 1 91 ? 3.827 18.042 11.942 1.00 96.81 91 SER A CA 1
ATOM 722 C C . SER A 1 91 ? 4.463 18.948 10.886 1.00 96.81 91 SER A C 1
ATOM 724 O O . SER A 1 91 ? 4.840 20.086 11.163 1.00 96.81 91 SER A O 1
ATOM 726 N N . GLY A 1 92 ? 4.640 18.428 9.675 1.00 96.62 92 GLY A N 1
ATOM 727 C CA . GLY A 1 92 ? 5.306 19.143 8.588 1.00 96.62 92 GLY A CA 1
ATOM 728 C C . GLY A 1 92 ? 6.828 19.187 8.709 1.00 96.62 92 GLY A C 1
ATOM 729 O O . GLY A 1 92 ? 7.477 19.929 7.980 1.00 96.62 92 GLY A O 1
ATOM 730 N N . MET A 1 93 ? 7.416 18.394 9.604 1.00 96.88 93 MET A N 1
ATOM 731 C CA . MET A 1 93 ? 8.864 18.254 9.745 1.00 96.88 93 MET A CA 1
ATOM 732 C C . MET A 1 93 ? 9.305 16.836 9.398 1.00 96.88 93 MET A C 1
ATOM 734 O O . MET A 1 93 ? 8.571 15.869 9.610 1.00 96.88 93 MET A O 1
ATOM 738 N N . THR A 1 94 ? 10.535 16.690 8.914 1.00 95.12 94 THR A N 1
ATOM 739 C CA . THR A 1 94 ? 11.205 15.387 8.895 1.00 95.12 94 THR A CA 1
ATOM 740 C C . THR A 1 94 ? 11.616 14.986 10.315 1.00 95.12 94 THR A C 1
ATOM 742 O O . THR A 1 94 ? 11.743 15.822 11.214 1.00 95.12 94 THR A O 1
ATOM 745 N N . LEU A 1 95 ? 11.884 13.695 10.531 1.00 90.31 95 LEU A N 1
ATOM 746 C CA . LEU A 1 95 ? 12.424 13.212 11.810 1.00 90.31 95 LEU A CA 1
ATOM 747 C C . LEU A 1 95 ? 13.753 13.887 12.186 1.00 90.31 95 LEU A C 1
ATOM 749 O O . LEU A 1 95 ? 14.032 14.081 13.366 1.00 90.31 95 LEU A O 1
ATOM 753 N N . GLU A 1 96 ? 14.578 14.235 11.198 1.00 93.69 96 GLU A N 1
ATOM 754 C CA . GLU A 1 96 ? 15.844 14.934 11.424 1.00 93.69 96 GLU A CA 1
ATOM 755 C C . GLU A 1 96 ? 15.609 16.364 11.921 1.00 93.69 96 GLU A C 1
ATOM 757 O O . GLU A 1 96 ? 16.187 16.767 12.929 1.00 93.69 96 GLU A O 1
ATOM 762 N N . GLN A 1 97 ? 14.693 17.096 11.281 1.00 95.31 97 GLN A N 1
ATOM 763 C CA . GLN A 1 97 ? 14.311 18.444 11.702 1.00 95.31 97 GLN A CA 1
ATOM 764 C C . GLN A 1 97 ? 13.720 18.447 13.115 1.00 95.31 97 GLN A C 1
ATOM 766 O O . GLN A 1 97 ? 14.097 19.288 13.929 1.00 95.31 97 GLN A O 1
ATOM 771 N N . GLN A 1 98 ? 12.858 17.476 13.446 1.00 94.69 98 GLN A N 1
ATOM 772 C CA . GLN A 1 98 ? 12.327 17.356 14.807 1.00 94.69 98 GLN A CA 1
ATOM 773 C C . GLN A 1 98 ? 13.438 17.159 15.840 1.00 94.69 98 GLN A C 1
ATOM 775 O O . GLN A 1 98 ? 13.410 17.812 16.876 1.00 94.69 98 GLN A O 1
ATOM 780 N N . LYS A 1 99 ? 14.434 16.307 15.561 1.00 93.25 99 LYS A N 1
ATOM 781 C CA . LYS A 1 99 ? 15.570 16.087 16.474 1.00 93.25 99 LYS A CA 1
ATOM 782 C C . LYS A 1 99 ? 16.424 17.342 16.672 1.00 93.25 99 LYS A C 1
ATOM 784 O O . LYS A 1 99 ? 16.969 17.530 17.753 1.00 93.25 99 LYS A O 1
ATOM 789 N N . GLN A 1 100 ? 16.553 18.177 15.641 1.00 95.31 100 GLN A N 1
ATOM 790 C CA . GLN A 1 100 ? 17.308 19.431 15.716 1.00 95.31 100 GLN A CA 1
ATOM 791 C C . GLN A 1 100 ? 16.552 20.516 16.498 1.00 95.31 100 GLN A C 1
ATOM 793 O O . GLN A 1 100 ? 17.162 21.237 17.281 1.00 95.31 100 GLN A O 1
ATOM 798 N N . ILE A 1 101 ? 15.237 20.635 16.292 1.00 95.94 101 ILE A N 1
ATOM 799 C CA . ILE A 1 101 ? 14.403 21.686 16.901 1.00 95.94 101 ILE A CA 1
ATOM 800 C C . ILE A 1 101 ? 13.989 21.321 18.333 1.00 95.94 101 ILE A C 1
ATOM 802 O O . ILE A 1 101 ? 13.992 22.177 19.214 1.00 95.94 101 ILE A O 1
ATOM 806 N N . PHE A 1 102 ? 13.641 20.056 18.570 1.00 94.75 102 PHE A N 1
ATOM 807 C CA . PHE A 1 102 ? 13.175 19.530 19.854 1.00 94.75 102 PHE A CA 1
ATOM 808 C C . PHE A 1 102 ? 14.232 18.588 20.437 1.00 94.75 102 PHE A C 1
ATOM 810 O O . PHE A 1 102 ? 14.045 17.373 20.514 1.00 94.75 102 PHE A O 1
ATOM 817 N N . SER A 1 103 ? 15.386 19.146 20.809 1.00 90.44 103 SER A N 1
ATOM 818 C CA . SER A 1 103 ? 16.551 18.372 21.265 1.00 90.44 103 SER A CA 1
ATOM 819 C C . SER A 1 103 ? 16.319 17.594 22.567 1.00 90.44 103 SER A C 1
ATO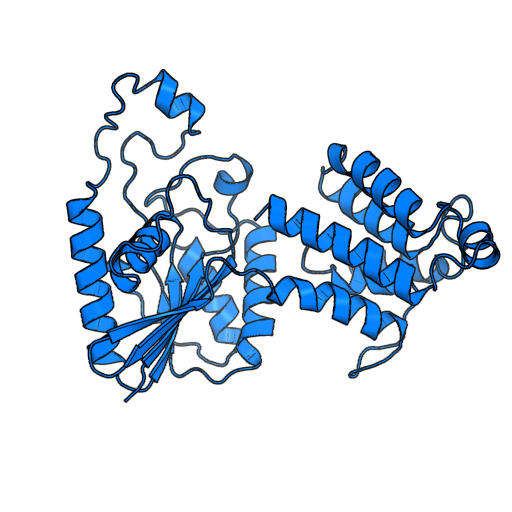M 821 O O . SER A 1 103 ? 17.033 16.633 22.840 1.00 90.44 103 SER A O 1
ATOM 823 N N . ASP A 1 104 ? 15.336 17.999 23.372 1.00 92.12 104 ASP A N 1
ATOM 824 C CA . ASP A 1 104 ? 14.891 17.299 24.585 1.00 92.12 104 ASP A CA 1
ATOM 825 C C . ASP A 1 104 ? 13.864 16.182 24.299 1.00 92.12 104 ASP A C 1
ATOM 827 O O . ASP A 1 104 ? 13.451 15.466 25.210 1.00 92.12 104 ASP A O 1
ATOM 831 N N . GLY A 1 105 ? 13.458 16.017 23.034 1.00 88.12 105 GLY A N 1
ATOM 832 C CA . GLY A 1 105 ? 12.463 15.045 22.585 1.00 88.12 105 GLY A CA 1
ATOM 833 C C . GLY A 1 105 ? 11.008 15.453 22.838 1.00 88.12 105 GLY A C 1
ATOM 834 O O . GLY A 1 105 ? 10.100 14.698 22.477 1.00 88.12 105 GLY A O 1
ATOM 835 N N . ILE A 1 106 ? 10.758 16.628 23.426 1.00 93.94 106 ILE A N 1
ATOM 836 C CA . ILE A 1 106 ? 9.413 17.104 23.753 1.00 93.94 106 ILE A CA 1
ATOM 837 C C . ILE A 1 106 ? 8.877 17.932 22.586 1.00 93.94 106 ILE A C 1
ATOM 839 O O . I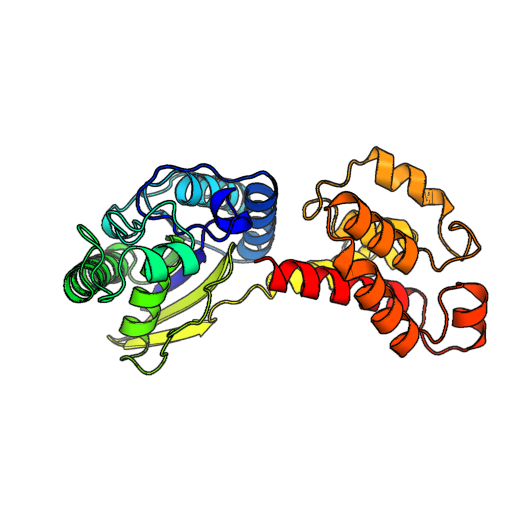LE A 1 106 ? 9.338 19.034 22.306 1.00 93.94 106 ILE A O 1
ATOM 843 N N . ILE A 1 107 ? 7.848 17.414 21.914 1.00 96.50 107 ILE A N 1
ATOM 844 C CA . ILE A 1 107 ? 7.186 18.102 20.799 1.00 96.50 107 ILE A CA 1
ATOM 845 C C . ILE A 1 107 ? 5.924 18.799 21.328 1.00 96.50 107 ILE A C 1
ATOM 847 O O . ILE A 1 107 ? 4.973 18.113 21.715 1.00 96.50 107 ILE A O 1
ATOM 851 N N . PRO A 1 108 ? 5.861 20.144 21.342 1.00 97.00 108 PRO A N 1
ATOM 852 C CA . PRO A 1 108 ? 4.705 20.865 21.862 1.00 97.00 108 PRO A CA 1
ATOM 853 C C . PRO A 1 108 ? 3.422 20.548 21.088 1.00 97.00 108 PRO A C 1
ATOM 855 O O . PRO A 1 108 ? 3.395 20.624 19.858 1.00 97.00 108 PRO A O 1
ATOM 858 N N . GLY A 1 109 ? 2.350 20.241 21.820 1.00 96.19 109 GLY A N 1
ATOM 859 C CA . GLY A 1 109 ? 1.030 19.942 21.254 1.00 96.19 109 GLY A CA 1
ATOM 860 C C . GLY A 1 109 ? 0.887 18.543 20.649 1.00 96.19 109 GLY A C 1
ATOM 861 O O . GLY A 1 109 ? -0.164 18.245 20.099 1.00 96.19 109 GLY A O 1
ATOM 862 N N . LYS A 1 110 ? 1.912 17.685 20.732 1.00 97.50 110 LYS A N 1
ATOM 863 C CA . LYS A 1 110 ? 1.803 16.288 20.302 1.00 97.50 110 LYS A CA 1
ATOM 864 C C . LYS A 1 110 ? 0.873 15.518 21.246 1.00 97.50 110 LYS A C 1
ATOM 866 O O . LYS A 1 110 ? 1.088 15.527 22.456 1.00 97.50 110 LYS A O 1
ATOM 871 N N . GLU A 1 111 ? -0.103 14.812 20.680 1.00 97.62 111 GLU A N 1
ATOM 872 C CA . GLU A 1 111 ? -1.001 13.892 21.392 1.00 97.62 111 GLU A CA 1
ATOM 873 C C . GLU A 1 111 ? -0.177 12.876 22.191 1.00 97.62 111 GLU A C 1
ATOM 875 O O . GLU A 1 111 ? 0.775 12.286 21.663 1.00 97.62 111 GLU A O 1
ATOM 880 N N . GLY A 1 112 ? -0.523 12.672 23.462 1.00 96.31 112 GLY A N 1
ATOM 881 C CA . GLY A 1 112 ? 0.184 11.752 24.356 1.00 96.31 112 GLY A CA 1
ATOM 882 C C . GLY A 1 112 ? -0.090 10.281 24.028 1.00 96.31 112 GLY A C 1
ATOM 883 O O . GLY A 1 112 ? -1.123 9.942 23.458 1.00 96.31 112 GLY A O 1
ATOM 884 N N . ASP A 1 113 ? 0.811 9.376 24.422 1.00 93.38 113 ASP A N 1
ATOM 885 C CA . ASP A 1 113 ? 0.623 7.936 24.166 1.00 93.38 113 ASP A CA 1
ATOM 886 C C . ASP A 1 113 ? -0.630 7.379 24.863 1.00 93.38 113 ASP A C 1
ATOM 888 O O . ASP A 1 113 ? -1.349 6.576 24.274 1.00 93.38 113 ASP A O 1
ATOM 892 N N . ASN A 1 114 ? -0.936 7.850 26.077 1.00 95.62 114 ASN A N 1
ATOM 893 C CA . ASN A 1 114 ? -2.144 7.450 26.806 1.00 95.62 114 ASN A CA 1
ATOM 894 C C . ASN A 1 114 ? -3.424 7.953 26.124 1.00 95.62 114 ASN A C 1
ATOM 896 O O . ASN A 1 114 ? -4.413 7.232 26.073 1.00 95.62 114 ASN A O 1
ATOM 900 N N . GLU A 1 115 ? -3.407 9.171 25.579 1.00 97.31 115 GLU A N 1
ATOM 901 C CA . GLU A 1 115 ? -4.553 9.742 24.863 1.00 97.31 115 GLU A CA 1
ATOM 902 C C . GLU A 1 115 ? -4.845 8.948 23.583 1.00 97.31 115 GLU A C 1
ATOM 904 O O . GLU A 1 115 ? -5.982 8.530 23.350 1.00 97.31 115 GLU A O 1
ATOM 909 N N . LEU A 1 116 ? -3.793 8.643 22.814 1.00 97.25 116 LEU A N 1
ATOM 910 C CA . LEU A 1 116 ? -3.865 7.774 21.642 1.00 97.25 116 LEU A CA 1
ATOM 911 C C . LEU A 1 116 ? -4.381 6.368 22.003 1.00 97.25 116 LEU A C 1
ATOM 913 O O . LEU A 1 116 ? -5.243 5.828 21.305 1.00 97.25 116 LEU A O 1
ATOM 917 N N . ALA A 1 117 ? -3.887 5.776 23.094 1.00 95.62 117 ALA A N 1
ATOM 918 C CA . ALA A 1 117 ? -4.307 4.452 23.549 1.00 95.62 117 ALA A CA 1
ATOM 919 C C . ALA A 1 117 ? -5.786 4.424 23.973 1.00 95.62 117 ALA A C 1
ATOM 921 O O . ALA A 1 117 ? -6.521 3.521 23.571 1.00 95.62 117 ALA A O 1
ATOM 922 N N . GLU A 1 118 ? -6.258 5.432 24.712 1.00 97.38 118 GLU A N 1
ATOM 923 C CA . GLU A 1 118 ? -7.660 5.509 25.134 1.00 97.38 118 GLU A CA 1
ATOM 924 C C . GLU A 1 118 ? -8.618 5.640 23.947 1.00 97.38 118 GLU A C 1
ATOM 926 O O . GLU A 1 118 ? -9.625 4.927 23.892 1.00 97.38 118 GLU A O 1
ATOM 931 N N . ARG A 1 119 ? -8.305 6.485 22.953 1.00 97.81 119 ARG A N 1
ATOM 932 C CA . ARG A 1 119 ? -9.150 6.571 21.747 1.00 97.81 119 ARG A CA 1
ATOM 933 C C . ARG A 1 119 ? -9.058 5.324 20.871 1.00 97.81 119 ARG A C 1
ATOM 935 O O . ARG A 1 119 ? -10.043 4.953 20.245 1.00 97.81 119 ARG A O 1
ATOM 942 N N . THR A 1 120 ? -7.917 4.635 20.875 1.00 97.62 120 THR A N 1
ATOM 943 C CA . THR A 1 120 ? -7.771 3.332 20.210 1.00 97.62 120 THR A CA 1
ATOM 944 C C . THR A 1 120 ? -8.715 2.304 20.818 1.00 97.62 120 THR A C 1
ATOM 946 O O . THR A 1 120 ? -9.469 1.663 20.089 1.00 97.62 120 THR A O 1
ATOM 949 N N . ARG A 1 121 ? -8.727 2.186 22.150 1.00 96.81 121 ARG A N 1
ATOM 950 C CA . ARG A 1 121 ? -9.632 1.280 22.861 1.00 96.81 121 ARG A CA 1
ATOM 951 C C . ARG A 1 121 ? -11.092 1.640 22.596 1.00 96.81 121 ARG A C 1
ATOM 953 O O . ARG A 1 121 ? -11.864 0.767 22.224 1.00 96.81 121 ARG A O 1
ATOM 960 N N . ARG A 1 122 ? -11.455 2.923 22.706 1.00 97.94 122 ARG A N 1
ATOM 961 C CA . ARG A 1 122 ? -12.818 3.399 22.419 1.00 97.94 122 ARG A CA 1
ATOM 962 C C . ARG A 1 122 ? -13.268 3.055 20.995 1.00 97.94 122 ARG A C 1
ATOM 964 O O . ARG A 1 122 ? -14.387 2.576 20.822 1.00 97.94 122 ARG A O 1
ATOM 971 N N . ALA A 1 123 ? -12.402 3.250 19.999 1.00 98.06 123 ALA A N 1
ATOM 972 C CA . ALA A 1 123 ? -12.696 2.905 18.612 1.00 98.06 123 ALA A CA 1
ATOM 973 C C . ALA A 1 123 ? -12.915 1.397 18.431 1.00 98.06 123 ALA A C 1
ATOM 975 O O . ALA A 1 123 ? -13.892 0.986 17.811 1.00 98.06 123 ALA A O 1
ATOM 976 N N . LEU A 1 124 ? -12.032 0.564 18.989 1.00 97.81 124 LEU A N 1
ATOM 977 C CA . LEU A 1 124 ? -12.142 -0.892 18.877 1.00 97.81 124 LEU A CA 1
ATOM 978 C C . LEU A 1 124 ? -13.358 -1.443 19.630 1.00 97.81 124 LEU A C 1
ATOM 980 O O . LEU A 1 124 ? -14.061 -2.280 19.070 1.00 97.81 124 LEU A O 1
ATOM 984 N N . ASP A 1 125 ? -13.653 -0.934 20.831 1.00 97.19 125 ASP A N 1
ATOM 985 C CA . ASP A 1 125 ? -14.848 -1.282 21.614 1.00 97.19 125 ASP A CA 1
ATOM 986 C C . ASP A 1 125 ? -16.135 -0.971 20.830 1.00 97.19 125 ASP A C 1
ATOM 988 O O . ASP A 1 125 ? -17.080 -1.763 20.817 1.00 97.19 125 ASP A O 1
ATOM 992 N N . TYR A 1 126 ? -16.168 0.171 20.134 1.00 97.94 126 TYR A N 1
ATOM 993 C CA . TYR A 1 126 ? -17.271 0.509 19.238 1.00 97.94 126 TYR A CA 1
ATOM 994 C C . TYR A 1 126 ? -17.368 -0.477 18.069 1.00 97.94 126 TYR A C 1
ATOM 996 O O . TYR A 1 126 ? -18.450 -0.997 17.799 1.00 97.94 126 TYR A O 1
ATOM 1004 N N . ILE A 1 127 ? -16.247 -0.777 17.405 1.00 97.94 127 ILE A N 1
ATOM 1005 C CA . ILE A 1 127 ? -16.230 -1.669 16.243 1.00 97.94 127 ILE A CA 1
ATOM 1006 C C . ILE A 1 127 ? -16.719 -3.077 16.590 1.00 97.94 127 ILE A C 1
ATOM 1008 O O . ILE A 1 127 ? -17.566 -3.609 15.874 1.00 97.94 127 ILE A O 1
ATOM 1012 N N . VAL A 1 128 ? -16.231 -3.678 17.678 1.00 96.19 128 VAL A N 1
ATOM 1013 C CA . VAL A 1 128 ? -16.638 -5.045 18.055 1.00 96.19 128 VAL A CA 1
ATOM 1014 C C . VAL A 1 128 ? -18.117 -5.132 18.416 1.00 96.19 128 VAL A C 1
ATOM 1016 O O . VAL A 1 128 ? -18.728 -6.176 18.209 1.00 96.19 128 VAL A O 1
ATOM 1019 N N . LYS A 1 129 ? -18.697 -4.043 18.933 1.00 96.44 129 LYS A N 1
ATOM 1020 C CA . LYS A 1 129 ? -20.112 -3.975 19.299 1.00 96.44 129 LYS A CA 1
ATOM 1021 C C . LYS A 1 129 ? -21.010 -3.735 18.085 1.00 96.44 129 LYS A C 1
ATOM 1023 O O . LYS A 1 129 ? -22.007 -4.425 17.922 1.00 96.44 129 LYS A O 1
ATOM 1028 N N . GLU A 1 130 ? -20.681 -2.749 17.255 1.00 98.00 130 GLU A N 1
ATOM 1029 C CA . GLU A 1 130 ? -21.516 -2.335 16.118 1.00 98.00 130 GLU A CA 1
ATOM 1030 C C . GLU A 1 130 ? -21.431 -3.317 14.936 1.00 98.00 130 GLU A C 1
ATOM 1032 O O . GLU A 1 130 ? -22.391 -3.521 14.186 1.00 98.00 130 GLU A O 1
ATOM 1037 N N . TYR A 1 131 ? -20.274 -3.960 14.776 1.00 97.69 131 TYR A N 1
ATOM 1038 C CA . TYR A 1 131 ? -19.979 -4.870 13.672 1.00 97.69 131 TYR A CA 1
ATOM 1039 C C . TYR A 1 131 ? -19.743 -6.307 14.164 1.00 97.69 131 TYR A C 1
ATOM 1041 O O . TYR A 1 131 ? -18.940 -7.048 13.591 1.00 97.69 131 TYR A O 1
ATOM 1049 N N . GLU A 1 132 ? -20.439 -6.720 15.230 1.00 97.44 132 GLU A N 1
ATOM 1050 C CA . GLU A 1 132 ? -20.364 -8.090 15.748 1.00 97.44 132 GLU A CA 1
ATOM 1051 C C . GLU A 1 132 ? -20.704 -9.109 14.646 1.00 97.44 132 GLU A C 1
ATOM 1053 O O . GLU A 1 132 ? -21.748 -9.029 13.998 1.00 97.44 132 GLU A O 1
ATOM 1058 N N . GLY A 1 133 ? -19.806 -10.071 14.416 1.00 97.38 133 GLY A N 1
ATOM 1059 C CA . GLY A 1 133 ? -19.998 -11.120 13.412 1.00 97.38 133 GLY A CA 1
ATOM 1060 C C . GLY A 1 133 ? -19.824 -10.679 11.955 1.00 97.38 133 GLY A C 1
ATOM 1061 O O . GLY A 1 133 ? -20.093 -11.482 11.064 1.00 97.38 133 GLY A O 1
ATOM 1062 N N . LYS A 1 134 ? -19.405 -9.432 11.702 1.00 98.25 134 LYS A N 1
ATOM 1063 C CA . LYS A 1 134 ? -19.224 -8.873 10.354 1.00 98.25 134 LYS A CA 1
ATOM 1064 C C . LYS A 1 134 ? -17.759 -8.856 9.917 1.00 98.25 134 LYS A C 1
ATOM 1066 O O . LYS A 1 134 ? -16.836 -8.895 10.734 1.00 98.25 134 LYS A O 1
ATOM 1071 N N . LYS A 1 135 ? -17.555 -8.726 8.610 1.00 98.44 135 LYS A N 1
ATOM 1072 C CA . LYS A 1 135 ? -16.269 -8.521 7.952 1.00 98.44 135 LYS A CA 1
ATOM 1073 C C . LYS A 1 135 ? -16.175 -7.102 7.405 1.00 98.44 135 LYS A C 1
ATOM 1075 O O . LYS A 1 135 ? -16.901 -6.733 6.485 1.00 98.44 135 LYS A O 1
ATOM 1080 N N . ILE A 1 136 ? -15.274 -6.297 7.956 1.00 98.44 136 ILE A N 1
ATOM 1081 C CA . ILE A 1 136 ? -15.209 -4.861 7.662 1.00 98.44 136 ILE A CA 1
ATOM 1082 C C . ILE A 1 136 ? -13.829 -4.411 7.195 1.00 98.44 136 ILE A C 1
ATOM 1084 O O . ILE A 1 136 ? -12.802 -4.993 7.552 1.00 98.44 136 ILE A O 1
ATOM 1088 N N . ILE A 1 137 ? -13.819 -3.330 6.422 1.00 98.88 137 ILE A N 1
ATOM 1089 C CA . ILE A 1 137 ? -12.606 -2.608 6.040 1.00 98.88 137 ILE A CA 1
ATOM 1090 C C . ILE A 1 137 ? -12.539 -1.333 6.878 1.00 98.88 137 ILE A C 1
ATOM 1092 O O . ILE A 1 137 ? -13.517 -0.593 6.947 1.00 98.88 137 ILE A O 1
ATOM 1096 N N . ILE A 1 138 ? -11.391 -1.056 7.492 1.00 98.81 138 ILE A N 1
ATOM 1097 C CA . ILE A 1 138 ? -11.125 0.207 8.189 1.00 98.81 138 ILE A CA 1
ATOM 1098 C C . ILE A 1 138 ? -9.971 0.913 7.490 1.00 98.81 138 ILE A C 1
ATOM 1100 O O . ILE A 1 138 ? -8.884 0.353 7.405 1.00 98.81 138 ILE A O 1
ATOM 1104 N N . VAL A 1 139 ? -10.158 2.150 7.034 1.00 98.88 139 VAL A N 1
ATOM 1105 C CA . VAL A 1 139 ? -9.071 2.949 6.449 1.00 98.88 139 VAL A CA 1
ATOM 1106 C C . VAL A 1 139 ? -8.581 4.002 7.441 1.00 98.88 139 VAL A C 1
ATOM 1108 O O . VAL A 1 139 ? -9.349 4.845 7.910 1.00 98.88 139 VAL A O 1
ATOM 1111 N N . SER A 1 140 ? -7.293 3.954 7.782 1.00 98.62 140 SER A N 1
ATOM 1112 C CA . SER A 1 140 ? -6.686 4.807 8.811 1.00 98.62 140 SER A CA 1
ATOM 1113 C C . SER A 1 140 ? -5.222 5.151 8.477 1.00 98.62 140 SER A C 1
ATOM 1115 O O . SER A 1 140 ? -4.826 5.208 7.309 1.00 98.62 140 SER A O 1
ATOM 1117 N N . HIS A 1 141 ? -4.421 5.454 9.498 1.00 98.31 141 HIS A N 1
ATOM 1118 C CA . HIS A 1 141 ? -3.119 6.109 9.392 1.00 98.31 141 HIS A CA 1
ATOM 1119 C C . HIS A 1 141 ? -2.034 5.369 10.169 1.00 98.31 141 HIS A C 1
ATOM 1121 O O . HIS A 1 141 ? -2.317 4.471 10.957 1.00 98.31 141 HIS A O 1
ATOM 1127 N N . GLY A 1 142 ? -0.776 5.743 9.945 1.00 96.19 142 GLY A N 1
ATOM 1128 C CA . GLY A 1 142 ? 0.372 4.986 10.432 1.00 96.19 142 GLY A CA 1
ATOM 1129 C C . GLY A 1 142 ? 0.421 4.882 11.955 1.00 96.19 142 GLY A C 1
ATOM 1130 O O . GLY A 1 142 ? 0.505 3.771 12.480 1.00 96.19 142 GLY A O 1
ATOM 1131 N N . ALA A 1 143 ? 0.353 6.002 12.684 1.00 96.06 143 ALA A N 1
ATOM 1132 C CA . ALA A 1 143 ? 0.469 5.955 14.146 1.00 96.06 143 ALA A CA 1
ATOM 1133 C C . ALA A 1 143 ? -0.784 5.360 14.806 1.00 96.06 143 ALA A C 1
ATOM 1135 O O . ALA A 1 143 ? -0.664 4.629 15.792 1.00 96.06 143 ALA A O 1
ATOM 1136 N N . MET A 1 144 ? -1.965 5.594 14.228 1.00 97.56 144 MET A N 1
ATOM 1137 C CA . MET A 1 144 ? -3.198 4.945 14.680 1.00 97.56 144 MET A CA 1
ATOM 1138 C C . MET A 1 144 ? -3.152 3.418 14.501 1.00 97.56 144 MET A C 1
ATOM 1140 O O . MET A 1 144 ? -3.435 2.680 15.441 1.00 97.56 144 MET A O 1
ATOM 1144 N N . ILE A 1 145 ? -2.713 2.923 13.339 1.00 97.31 145 ILE A N 1
ATOM 1145 C CA . ILE A 1 145 ? -2.557 1.482 13.079 1.00 97.31 145 ILE A CA 1
ATOM 1146 C C . ILE A 1 145 ? -1.543 0.861 14.040 1.00 97.31 145 ILE A C 1
ATOM 1148 O O . ILE A 1 145 ? -1.800 -0.208 14.589 1.00 97.31 145 ILE A O 1
ATOM 1152 N N . LYS A 1 146 ? -0.422 1.542 14.312 1.00 95.06 146 LYS A N 1
ATOM 1153 C CA . LYS A 1 146 ? 0.545 1.087 15.324 1.00 95.06 146 LYS A CA 1
ATOM 1154 C C . LYS A 1 146 ? -0.091 0.924 16.698 1.00 95.06 146 LYS A C 1
ATOM 1156 O O . LYS A 1 146 ? 0.163 -0.075 17.367 1.00 95.06 146 LYS A O 1
ATOM 1161 N N . SER A 1 147 ? -0.900 1.898 17.110 1.00 95.50 147 SER A N 1
ATOM 1162 C CA . SER A 1 147 ? -1.601 1.859 18.393 1.00 95.50 147 SER A CA 1
ATOM 1163 C C . SER A 1 147 ? -2.582 0.685 18.458 1.00 95.50 147 SER A C 1
ATOM 1165 O O . SER A 1 147 ? -2.556 -0.082 19.420 1.00 95.50 147 SER A O 1
ATOM 1167 N N . ILE A 1 148 ? -3.371 0.478 17.396 1.00 96.62 148 ILE A N 1
ATOM 1168 C CA . ILE A 1 148 ? -4.283 -0.668 17.271 1.00 96.62 148 ILE A CA 1
ATOM 1169 C C . ILE A 1 148 ? -3.513 -1.984 17.385 1.00 96.62 148 ILE A C 1
ATOM 1171 O O . ILE A 1 148 ? -3.850 -2.807 18.226 1.00 96.62 148 ILE A O 1
ATOM 1175 N N . LEU A 1 149 ? -2.458 -2.173 16.590 1.00 94.75 149 LEU A N 1
ATOM 1176 C CA . LEU A 1 149 ? -1.669 -3.408 16.574 1.00 94.75 149 LEU A CA 1
ATOM 1177 C C . LEU A 1 149 ? -1.009 -3.704 17.922 1.00 94.75 149 LEU A C 1
ATOM 1179 O O . LEU A 1 149 ? -0.994 -4.852 18.363 1.00 94.75 149 LEU A O 1
ATOM 1183 N N . LYS A 1 150 ? -0.502 -2.671 18.600 1.00 92.69 150 LYS A N 1
ATOM 1184 C CA . LYS A 1 150 ? 0.036 -2.793 19.956 1.00 92.69 150 LYS A CA 1
ATOM 1185 C C . LYS A 1 150 ? -1.042 -3.256 20.940 1.00 92.69 150 LYS A C 1
ATOM 1187 O O . LYS A 1 150 ? -0.785 -4.161 21.724 1.00 92.69 150 LYS A O 1
ATOM 1192 N N . PHE A 1 151 ? -2.242 -2.680 20.870 1.00 93.25 151 PHE A N 1
ATOM 1193 C CA . PHE A 1 151 ? -3.366 -3.058 21.728 1.00 93.25 151 PHE A CA 1
ATOM 1194 C C . PHE A 1 151 ? -3.834 -4.501 21.482 1.00 93.25 151 PHE A C 1
ATOM 1196 O O . PHE A 1 151 ? -3.898 -5.293 22.413 1.00 93.25 151 PHE A O 1
ATOM 1203 N N . VAL A 1 152 ? -4.115 -4.867 20.230 1.00 93.94 152 VAL A N 1
ATOM 1204 C CA . VAL A 1 152 ? -4.708 -6.173 19.870 1.00 93.94 152 VAL A CA 1
ATOM 1205 C C . VAL A 1 152 ? -3.734 -7.347 19.989 1.00 93.94 152 VAL A C 1
ATOM 1207 O O . VAL A 1 152 ? -4.154 -8.498 19.982 1.00 93.94 152 VAL A O 1
ATOM 1210 N N . SER A 1 153 ? -2.433 -7.066 20.070 1.00 89.38 153 SER A N 1
ATOM 1211 C CA . SER A 1 153 ? -1.393 -8.068 20.312 1.00 89.38 153 SER A CA 1
ATOM 1212 C C . SER A 1 153 ? -0.973 -8.159 21.780 1.00 89.38 153 SER A C 1
ATOM 1214 O O . SER A 1 153 ? 0.053 -8.761 22.068 1.00 89.38 153 SER A O 1
ATOM 1216 N N . ASP A 1 154 ? -1.696 -7.531 22.713 1.00 86.38 154 ASP A N 1
ATOM 1217 C CA . ASP A 1 154 ? -1.307 -7.461 24.129 1.00 86.38 154 ASP A CA 1
ATOM 1218 C C . ASP A 1 154 ? 0.137 -6.943 24.324 1.00 86.38 154 ASP A C 1
ATOM 1220 O O . ASP A 1 154 ? 0.882 -7.383 25.198 1.00 86.38 154 ASP A O 1
ATOM 1224 N N . ASN A 1 155 ? 0.537 -5.966 23.503 1.00 80.19 155 ASN A N 1
ATOM 1225 C CA . ASN A 1 155 ? 1.880 -5.386 23.417 1.00 80.19 155 ASN A CA 1
ATOM 1226 C C . ASN A 1 155 ? 2.993 -6.334 22.931 1.00 80.19 155 ASN A C 1
ATOM 1228 O O . ASN A 1 155 ? 4.165 -5.969 23.039 1.00 80.19 155 ASN A O 1
ATOM 1232 N N . THR A 1 156 ? 2.687 -7.515 22.382 1.00 76.69 156 THR A N 1
ATOM 1233 C CA . THR A 1 156 ? 3.735 -8.408 21.853 1.00 76.69 156 THR A CA 1
ATOM 1234 C C . THR A 1 156 ? 4.297 -7.928 20.517 1.00 76.69 156 THR A C 1
ATOM 1236 O O . THR A 1 156 ? 5.448 -8.222 20.201 1.00 76.69 156 THR A O 1
ATOM 1239 N N . ILE A 1 157 ? 3.512 -7.191 19.722 1.00 75.19 157 ILE A N 1
ATOM 1240 C CA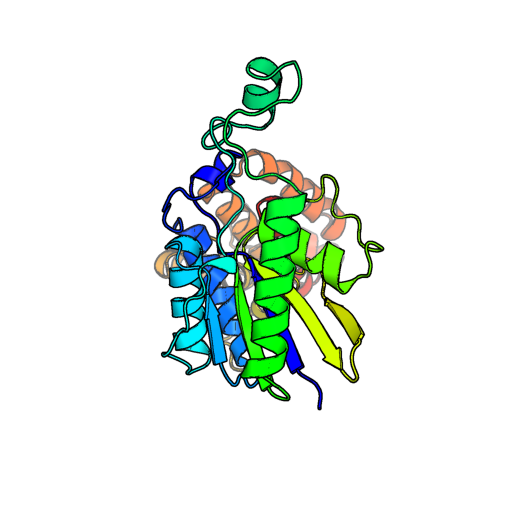 . ILE A 1 157 ? 4.011 -6.513 18.522 1.00 75.19 157 ILE A CA 1
ATOM 1241 C C . ILE A 1 157 ? 4.503 -5.123 18.930 1.00 75.19 157 ILE A C 1
ATOM 1243 O O . ILE A 1 157 ? 3.724 -4.171 19.032 1.00 75.19 157 ILE A O 1
ATOM 1247 N N . ASP A 1 158 ? 5.817 -4.997 19.132 1.00 70.69 158 ASP A N 1
ATOM 1248 C CA . ASP A 1 158 ? 6.456 -3.686 19.202 1.00 70.69 158 ASP A CA 1
ATOM 1249 C C . ASP A 1 158 ? 6.670 -3.149 17.787 1.00 70.69 158 ASP A C 1
ATOM 1251 O O . ASP A 1 158 ? 7.525 -3.605 17.025 1.00 70.69 158 ASP A O 1
ATOM 1255 N N . THR A 1 159 ? 5.865 -2.157 17.421 1.00 66.69 159 THR A N 1
ATOM 1256 C CA . THR A 1 159 ? 6.015 -1.484 16.131 1.00 66.69 159 THR A CA 1
ATOM 1257 C C . THR A 1 159 ? 7.158 -0.472 16.130 1.00 66.69 159 THR A C 1
ATOM 1259 O O . THR A 1 159 ? 7.506 -0.010 15.046 1.00 66.69 159 THR A O 1
ATOM 1262 N N . GLY A 1 160 ? 7.764 -0.146 17.282 1.00 71.81 160 GLY A N 1
ATOM 1263 C CA . GLY A 1 160 ? 8.976 0.663 17.444 1.00 71.81 160 GLY A CA 1
ATOM 1264 C C . GLY A 1 160 ? 9.208 1.707 16.345 1.00 71.81 160 GLY A C 1
ATOM 1265 O O . GLY A 1 160 ? 8.373 2.582 16.073 1.00 71.81 160 GLY A O 1
ATOM 1266 N N . THR A 1 161 ? 10.346 1.573 15.660 1.00 68.38 161 THR A N 1
ATOM 1267 C CA . THR A 1 161 ? 10.728 2.379 14.488 1.00 68.38 161 THR A CA 1
ATOM 1268 C C . THR A 1 161 ? 10.164 1.858 13.163 1.00 68.38 161 THR A C 1
ATOM 1270 O O . THR A 1 161 ? 10.394 2.485 12.131 1.00 68.38 161 THR A O 1
ATOM 1273 N N . THR A 1 162 ? 9.410 0.753 13.165 1.00 79.31 162 THR A N 1
ATOM 1274 C CA . THR A 1 162 ? 8.836 0.153 11.952 1.00 79.31 162 THR A CA 1
ATOM 1275 C C . THR A 1 162 ? 7.943 1.155 11.242 1.00 79.31 162 THR A C 1
ATOM 1277 O O . THR A 1 162 ? 7.077 1.776 11.855 1.00 79.31 162 THR A O 1
ATOM 1280 N N . ILE A 1 163 ? 8.127 1.315 9.940 1.00 83.44 163 ILE A N 1
ATOM 1281 C CA . ILE A 1 163 ? 7.234 2.126 9.119 1.00 83.44 163 ILE A CA 1
ATOM 1282 C C . ILE A 1 163 ? 6.068 1.227 8.702 1.00 83.44 163 ILE A C 1
ATOM 1284 O O . ILE A 1 163 ? 6.269 0.168 8.108 1.00 83.44 163 ILE A O 1
ATOM 1288 N N . ILE A 1 164 ? 4.846 1.626 9.060 1.00 90.31 164 ILE A N 1
ATOM 1289 C CA . ILE A 1 164 ? 3.637 0.997 8.517 1.00 90.31 164 ILE A CA 1
ATOM 1290 C C . ILE A 1 164 ? 3.529 1.485 7.081 1.00 90.31 164 ILE A C 1
ATOM 1292 O O . ILE A 1 164 ? 3.325 2.677 6.911 1.00 90.31 164 ILE A O 1
ATOM 1296 N N . LYS A 1 165 ? 3.709 0.623 6.082 1.00 90.56 165 LYS A N 1
ATOM 1297 C CA . LYS A 1 165 ? 3.777 0.990 4.662 1.00 90.56 165 LYS A CA 1
ATOM 1298 C C . LYS A 1 165 ? 2.462 1.615 4.182 1.00 90.56 165 LYS A C 1
ATOM 1300 O O . LYS A 1 165 ? 1.386 1.236 4.648 1.00 90.56 165 LYS A O 1
ATOM 1305 N N . ASN A 1 166 ? 2.515 2.596 3.287 1.00 92.00 166 ASN A N 1
ATOM 1306 C CA . ASN A 1 166 ? 1.331 3.143 2.625 1.00 92.00 166 ASN A CA 1
ATOM 1307 C C . ASN A 1 166 ? 0.555 2.022 1.910 1.00 92.00 166 ASN A C 1
ATOM 1309 O O . ASN A 1 166 ? 1.149 1.076 1.395 1.00 92.00 166 ASN A O 1
ATOM 1313 N N . ALA A 1 167 ? -0.779 2.100 1.937 1.00 93.69 167 ALA A N 1
ATOM 1314 C CA . ALA A 1 167 ? -1.681 1.092 1.368 1.00 93.69 167 ALA A CA 1
ATOM 1315 C C . ALA A 1 167 ? -1.543 -0.346 1.913 1.00 93.69 167 ALA A C 1
ATOM 1317 O O . ALA A 1 167 ? -2.191 -1.263 1.409 1.00 93.69 167 ALA A O 1
ATOM 1318 N N . CYS A 1 168 ? -0.774 -0.568 2.983 1.00 94.25 168 CYS A N 1
ATOM 1319 C CA . CYS A 1 168 ? -0.638 -1.900 3.554 1.00 94.25 168 CYS A CA 1
ATOM 1320 C C . CYS A 1 168 ? -1.938 -2.404 4.189 1.00 94.25 168 CYS A C 1
ATOM 1322 O O . CYS A 1 168 ? -2.771 -1.631 4.671 1.00 94.25 168 CYS A O 1
ATOM 1324 N N . LEU A 1 169 ? -2.069 -3.728 4.222 1.00 96.94 169 LEU A N 1
ATOM 1325 C CA . LEU A 1 169 ? -3.163 -4.452 4.847 1.00 96.94 169 LEU A CA 1
ATOM 1326 C C . LEU A 1 169 ? -2.713 -5.021 6.190 1.00 96.94 169 LEU A C 1
ATOM 1328 O O . LEU A 1 169 ? -1.640 -5.619 6.317 1.00 96.94 169 LEU A O 1
ATOM 1332 N N . ASN A 1 170 ? -3.583 -4.886 7.181 1.00 97.00 170 ASN A N 1
ATOM 1333 C CA . ASN A 1 170 ? -3.457 -5.520 8.483 1.00 97.00 170 ASN A CA 1
ATOM 1334 C C . ASN A 1 170 ? -4.767 -6.256 8.751 1.00 97.00 170 ASN A C 1
ATOM 1336 O O . ASN A 1 170 ? -5.825 -5.634 8.738 1.00 97.00 170 ASN A O 1
ATOM 1340 N N . LEU A 1 171 ? -4.720 -7.568 8.953 1.00 97.38 171 LEU A N 1
ATOM 1341 C CA . LEU A 1 171 ? -5.909 -8.373 9.212 1.00 97.38 171 LEU A CA 1
ATOM 1342 C C . LEU A 1 171 ? -5.908 -8.764 10.679 1.00 97.38 171 LEU A C 1
ATOM 1344 O O . LEU A 1 171 ? -4.983 -9.431 11.145 1.00 97.38 171 LEU A O 1
ATOM 1348 N N . ILE A 1 172 ? -6.946 -8.339 11.388 1.00 97.62 172 ILE A N 1
ATOM 1349 C CA . ILE A 1 172 ? -7.170 -8.699 12.782 1.00 97.62 172 ILE A CA 1
ATOM 1350 C C . ILE A 1 172 ? -8.539 -9.357 12.929 1.00 97.62 172 ILE A C 1
ATOM 1352 O O . ILE A 1 172 ? -9.474 -9.063 12.179 1.00 97.62 172 ILE A O 1
ATOM 1356 N N . LYS A 1 173 ? -8.655 -10.247 13.909 1.00 97.44 173 LYS A N 1
ATOM 1357 C CA . LYS A 1 173 ? -9.897 -10.938 14.249 1.00 97.44 173 LYS A CA 1
ATOM 1358 C C . LYS A 1 173 ? -10.232 -10.744 15.712 1.00 97.44 173 LYS A C 1
ATOM 1360 O O . LYS A 1 173 ? -9.339 -10.785 16.557 1.00 97.44 173 LYS A O 1
ATOM 1365 N N . TYR A 1 174 ? -11.519 -10.577 15.989 1.00 97.56 174 TYR A N 1
ATOM 1366 C CA . TYR A 1 174 ? -12.065 -10.612 17.336 1.00 97.56 174 TYR A CA 1
ATOM 1367 C C . TYR A 1 174 ? -13.013 -11.794 17.481 1.00 97.56 174 TYR A C 1
ATOM 1369 O O . TYR A 1 174 ? -14.013 -11.892 16.766 1.00 97.56 174 TYR A O 1
ATOM 1377 N N . GLU A 1 175 ? -12.704 -12.689 18.412 1.00 96.25 175 GLU A N 1
ATOM 1378 C CA . GLU A 1 175 ? -13.533 -13.847 18.716 1.00 96.25 175 GLU A CA 1
ATOM 1379 C C . GLU A 1 175 ? -13.462 -14.166 20.213 1.00 96.25 175 GLU A C 1
ATOM 1381 O O . GLU A 1 175 ? -12.383 -14.246 20.799 1.00 96.25 175 GLU A O 1
ATOM 1386 N N . ASN A 1 176 ? -14.623 -14.373 20.845 1.00 93.25 176 ASN A N 1
ATOM 1387 C CA . ASN A 1 176 ? -14.739 -14.808 22.244 1.00 93.25 176 ASN A CA 1
ATOM 1388 C C . ASN A 1 176 ? -13.926 -13.949 23.233 1.00 93.25 176 ASN A C 1
ATOM 1390 O O . ASN A 1 176 ? -13.264 -14.472 24.131 1.00 93.25 176 ASN A O 1
ATOM 1394 N N . GLY A 1 177 ? -13.957 -12.626 23.055 1.00 92.38 177 GLY A N 1
ATOM 1395 C CA . GLY A 1 177 ? -13.250 -11.692 23.931 1.00 92.38 177 GLY A CA 1
ATOM 1396 C C . GLY A 1 177 ? -11.763 -11.518 23.620 1.00 92.38 177 GLY A C 1
ATOM 1397 O O . GLY A 1 177 ? -11.084 -10.804 24.354 1.00 92.38 177 GLY A O 1
ATOM 1398 N N . LYS A 1 178 ? -11.242 -12.168 22.573 1.00 94.62 178 LYS A N 1
ATOM 1399 C CA . LYS A 1 178 ? -9.813 -12.189 22.252 1.00 94.62 178 LYS A CA 1
ATOM 1400 C C . LYS A 1 178 ? -9.536 -11.625 20.873 1.00 94.62 178 LYS A C 1
ATOM 1402 O O . LYS A 1 178 ? -10.256 -11.908 19.917 1.00 94.62 178 LYS A O 1
ATOM 1407 N N . TRP A 1 179 ? -8.443 -10.881 20.789 1.00 96.38 179 TRP A N 1
ATOM 1408 C CA . TRP A 1 179 ? -7.890 -10.393 19.540 1.00 96.38 179 TRP A CA 1
ATOM 1409 C C . TRP A 1 179 ? -6.840 -11.350 18.982 1.00 96.38 179 TRP A C 1
ATOM 1411 O O . TRP A 1 179 ? -6.122 -12.017 19.727 1.00 96.38 179 TRP A O 1
ATOM 1421 N N . GLN A 1 180 ? -6.749 -11.406 17.657 1.00 94.75 180 GLN A N 1
ATOM 1422 C CA . GLN A 1 180 ? -5.698 -12.111 16.932 1.00 94.75 180 GLN A CA 1
ATOM 1423 C C . GLN A 1 180 ? -5.245 -11.263 15.747 1.00 94.75 180 GLN A C 1
ATOM 1425 O O . GLN A 1 180 ? -6.073 -10.664 15.060 1.00 94.75 180 GLN A O 1
ATOM 1430 N N . VAL A 1 181 ? -3.937 -11.230 15.497 1.00 94.75 181 VAL A N 1
ATOM 1431 C CA . VAL A 1 181 ? -3.349 -10.604 14.307 1.00 94.75 181 VAL A CA 1
ATOM 1432 C C . VAL A 1 181 ? -3.000 -11.709 13.319 1.00 94.75 181 VAL A C 1
ATOM 1434 O O . VAL A 1 181 ? -2.171 -12.563 13.619 1.00 94.75 181 VAL A O 1
ATOM 1437 N N . GLU A 1 182 ? -3.631 -11.698 12.150 1.00 93.25 182 GLU A N 1
ATOM 1438 C CA . GLU A 1 182 ? -3.384 -12.676 11.083 1.00 93.25 182 GLU A CA 1
ATOM 1439 C C . GLU A 1 182 ? -2.441 -12.141 10.009 1.00 93.25 182 GLU A C 1
ATOM 1441 O O . GLU A 1 182 ? -1.675 -12.895 9.413 1.00 93.25 182 GLU A O 1
ATOM 1446 N N . LEU A 1 183 ? -2.498 -10.833 9.757 1.00 92.00 183 LEU A N 1
ATOM 1447 C CA . LEU A 1 183 ? -1.667 -10.164 8.768 1.00 92.00 183 LEU A CA 1
ATOM 1448 C C . LEU A 1 183 ? -1.208 -8.823 9.324 1.00 92.00 183 LEU A C 1
ATOM 1450 O O . LEU A 1 183 ? -2.009 -8.069 9.878 1.00 92.00 183 LEU A O 1
ATOM 1454 N N . TYR A 1 184 ? 0.072 -8.518 9.149 1.00 91.25 184 TYR A N 1
ATOM 1455 C CA . TYR A 1 184 ? 0.689 -7.291 9.634 1.00 91.25 184 TYR A CA 1
ATOM 1456 C C . TYR A 1 184 ? 1.481 -6.629 8.515 1.00 91.25 184 TYR A C 1
ATOM 1458 O O . TYR A 1 184 ? 2.343 -7.264 7.910 1.00 91.25 184 TYR A O 1
ATOM 1466 N N . ASN A 1 185 ? 1.202 -5.346 8.284 1.00 90.44 185 ASN A N 1
ATOM 1467 C CA . ASN A 1 185 ? 1.945 -4.467 7.387 1.00 90.44 185 ASN A CA 1
ATOM 1468 C C . ASN A 1 185 ? 2.190 -5.063 5.987 1.00 90.44 185 ASN A C 1
ATOM 1470 O O . ASN A 1 185 ? 3.251 -4.860 5.394 1.00 90.44 185 ASN A O 1
ATOM 1474 N N . SER A 1 186 ? 1.227 -5.835 5.477 1.00 89.81 186 SER A N 1
ATOM 1475 C CA . SER A 1 186 ? 1.402 -6.607 4.249 1.00 89.81 186 SER A CA 1
ATOM 1476 C C . SER A 1 186 ? 1.035 -5.783 3.027 1.00 89.81 186 SER A C 1
ATOM 1478 O O . SER A 1 186 ? -0.021 -5.154 2.959 1.00 89.81 186 SER A O 1
ATOM 1480 N N . VAL A 1 187 ? 1.905 -5.851 2.030 1.00 87.00 187 VAL A N 1
ATOM 1481 C CA . VAL A 1 187 ? 1.664 -5.356 0.674 1.00 87.00 187 VAL A CA 1
ATOM 1482 C C . VAL A 1 187 ? 1.717 -6.505 -0.332 1.00 87.00 187 VAL A C 1
ATOM 1484 O O . VAL A 1 187 ? 1.878 -6.284 -1.526 1.00 87.00 187 VAL A O 1
ATOM 1487 N N . ASP A 1 188 ? 1.512 -7.749 0.123 1.00 82.25 188 ASP A N 1
ATOM 1488 C CA . ASP A 1 188 ? 1.631 -8.963 -0.701 1.00 82.25 188 ASP A CA 1
ATOM 1489 C C . ASP A 1 188 ? 0.662 -8.980 -1.887 1.00 82.25 188 ASP A C 1
ATOM 1491 O O . ASP A 1 188 ? 0.855 -9.706 -2.863 1.00 82.25 188 ASP A O 1
ATOM 1495 N N . TYR A 1 189 ? -0.385 -8.156 -1.852 1.00 79.69 189 TYR A N 1
ATOM 1496 C CA . TYR A 1 189 ? -1.241 -7.938 -3.009 1.00 79.69 189 TYR A CA 1
ATOM 1497 C C . TYR A 1 189 ? -0.474 -7.371 -4.216 1.00 79.69 189 TYR A C 1
ATOM 1499 O O . TYR A 1 189 ? -0.909 -7.586 -5.348 1.00 79.69 189 TYR A O 1
ATOM 1507 N N . LEU A 1 190 ? 0.683 -6.732 -4.022 1.00 71.69 190 LEU A N 1
ATOM 1508 C CA . LEU A 1 190 ? 1.597 -6.317 -5.087 1.00 71.69 190 LEU A CA 1
ATOM 1509 C C . LEU A 1 190 ? 2.270 -7.510 -5.780 1.00 71.69 190 LEU A C 1
ATOM 1511 O O . LEU A 1 190 ? 2.499 -7.440 -6.985 1.00 71.69 190 LEU A O 1
ATOM 1515 N N . ASN A 1 191 ? 2.443 -8.660 -5.115 1.00 70.81 191 ASN A N 1
ATOM 1516 C CA . ASN A 1 191 ? 2.885 -9.900 -5.778 1.00 70.81 191 ASN A CA 1
ATOM 1517 C C . ASN A 1 191 ? 1.889 -10.371 -6.854 1.00 70.81 191 ASN A C 1
ATOM 1519 O O . ASN A 1 191 ? 2.239 -11.118 -7.774 1.00 70.81 191 ASN A O 1
ATOM 1523 N N . SER A 1 192 ? 0.640 -9.888 -6.815 1.00 73.00 192 SER A N 1
ATOM 1524 C CA . SER A 1 192 ? -0.294 -10.085 -7.925 1.00 73.00 192 SER A CA 1
ATOM 1525 C C . SER A 1 192 ? 0.149 -9.393 -9.218 1.00 73.00 192 SER A C 1
ATOM 1527 O O . SER A 1 192 ? -0.233 -9.867 -10.286 1.00 73.00 192 SER A O 1
ATOM 1529 N N . ALA A 1 193 ? 0.969 -8.337 -9.166 1.00 83.00 193 ALA A N 1
ATOM 1530 C CA . ALA A 1 193 ? 1.539 -7.693 -10.348 1.00 83.00 193 ALA A CA 1
ATOM 1531 C C . ALA A 1 193 ? 2.550 -8.613 -11.045 1.00 83.00 193 ALA A C 1
ATOM 1533 O O . ALA A 1 193 ? 2.471 -8.779 -12.260 1.00 83.00 193 ALA A O 1
ATOM 1534 N N . VAL A 1 194 ? 3.401 -9.322 -10.291 1.00 89.75 194 VAL A N 1
ATOM 1535 C CA . VAL A 1 194 ? 4.299 -10.352 -10.849 1.00 89.75 194 VAL A CA 1
ATOM 1536 C C . VAL A 1 194 ? 3.500 -11.437 -11.574 1.00 89.75 194 VAL A C 1
ATOM 1538 O O . VAL A 1 194 ? 3.779 -11.768 -12.729 1.00 89.75 19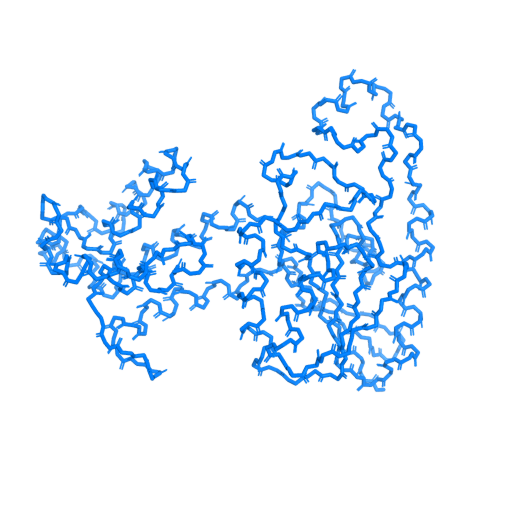4 VAL A O 1
ATOM 1541 N N . ASN A 1 195 ? 2.444 -11.945 -10.936 1.00 88.19 195 ASN A N 1
ATOM 1542 C CA . ASN A 1 195 ? 1.564 -12.934 -11.560 1.00 88.19 195 ASN A CA 1
ATOM 1543 C C . ASN A 1 195 ? 0.806 -12.361 -12.766 1.00 88.19 195 ASN A C 1
ATOM 1545 O O . ASN A 1 195 ? 0.711 -13.024 -13.797 1.00 88.19 195 ASN A O 1
ATOM 1549 N N . SER A 1 196 ? 0.342 -11.112 -12.688 1.00 89.00 196 SER A N 1
ATOM 1550 C CA . SER A 1 196 ? -0.322 -10.423 -13.800 1.00 89.00 196 SER A CA 1
ATOM 1551 C C . SER A 1 196 ? 0.614 -10.286 -14.998 1.00 89.00 196 SER A C 1
ATOM 1553 O O . SER A 1 196 ? 0.209 -10.586 -16.116 1.00 89.00 196 SER A O 1
ATOM 1555 N N . ALA A 1 197 ? 1.879 -9.920 -14.780 1.00 94.31 197 ALA A N 1
ATOM 1556 C CA . ALA A 1 197 ? 2.881 -9.833 -15.837 1.00 94.31 197 ALA A CA 1
ATOM 1557 C C . ALA A 1 197 ? 3.085 -11.196 -16.512 1.00 94.31 197 ALA A C 1
ATOM 1559 O O . ALA A 1 197 ? 3.049 -11.312 -17.740 1.00 94.31 197 ALA A O 1
ATOM 1560 N N . LYS A 1 198 ? 3.212 -12.268 -15.721 1.00 95.06 198 LYS A N 1
ATOM 1561 C CA . LYS A 1 198 ? 3.297 -13.638 -16.253 1.00 95.06 198 LYS A CA 1
ATOM 1562 C C . LYS A 1 198 ? 2.043 -14.008 -17.048 1.00 95.06 198 LYS A C 1
ATOM 1564 O O . LYS A 1 198 ? 2.167 -14.588 -18.126 1.00 95.06 198 LYS A O 1
ATOM 1569 N N . ASN A 1 199 ? 0.856 -13.644 -16.571 1.00 91.06 199 ASN A N 1
ATOM 1570 C CA . ASN A 1 199 ? -0.413 -13.944 -17.232 1.00 91.06 199 ASN A CA 1
ATOM 1571 C C . ASN A 1 199 ? -0.603 -13.164 -18.538 1.00 91.06 199 ASN A C 1
ATOM 1573 O O . ASN A 1 199 ? -1.005 -13.776 -19.527 1.00 91.06 199 ASN A O 1
ATOM 1577 N N . TYR A 1 200 ? -0.224 -11.883 -18.596 1.00 94.75 200 TYR A N 1
ATOM 1578 C CA . TYR A 1 200 ? -0.165 -11.119 -19.848 1.00 94.75 200 TYR A CA 1
ATOM 1579 C C . TYR A 1 200 ? 0.796 -11.763 -20.847 1.00 94.75 200 TYR A C 1
ATOM 1581 O O . TYR A 1 200 ? 0.444 -11.956 -22.007 1.00 94.75 200 TYR A O 1
ATOM 1589 N N . TYR A 1 201 ? 1.991 -12.172 -20.415 1.00 97.31 201 TYR A N 1
ATOM 1590 C CA . TYR A 1 201 ? 2.947 -12.819 -21.315 1.00 97.31 201 TYR A CA 1
ATOM 1591 C C . TYR A 1 201 ? 2.460 -14.192 -21.821 1.00 97.31 201 TYR A C 1
ATOM 1593 O O . TYR A 1 201 ? 2.641 -14.549 -22.990 1.00 97.31 201 TYR A O 1
ATOM 1601 N N . LEU A 1 202 ? 1.830 -14.982 -20.948 1.00 95.06 202 LEU A N 1
ATOM 1602 C CA . LEU A 1 202 ? 1.348 -16.326 -21.270 1.00 95.06 202 LEU A CA 1
ATOM 1603 C C . LEU A 1 202 ? -0.011 -16.334 -21.988 1.00 95.06 202 LEU A C 1
ATOM 1605 O O . LEU A 1 202 ? -0.324 -17.329 -22.640 1.00 95.06 202 LEU A O 1
ATOM 1609 N N . GLY A 1 203 ? -0.797 -15.258 -21.893 1.00 91.50 203 GLY A N 1
ATOM 1610 C CA . GLY A 1 203 ? -2.193 -15.224 -22.337 1.00 91.50 203 GLY A CA 1
ATOM 1611 C C . GLY A 1 203 ? -3.106 -16.099 -21.472 1.00 91.50 203 GLY A C 1
ATOM 1612 O O . GLY A 1 203 ? -3.887 -16.883 -22.007 1.00 91.50 203 GLY A O 1
ATOM 1613 N N . LYS A 1 204 ? -2.944 -16.044 -20.143 1.00 87.12 204 LYS A N 1
ATOM 1614 C CA . LYS A 1 204 ? -3.705 -16.847 -19.164 1.00 87.12 204 LYS A CA 1
ATOM 1615 C C . LYS A 1 204 ? -4.658 -15.982 -18.342 1.00 87.12 204 LYS A C 1
ATOM 1617 O O . LYS A 1 204 ? -4.544 -14.765 -18.349 1.00 87.12 204 LYS A O 1
ATOM 1622 N N . GLU A 1 205 ? -5.590 -16.625 -17.633 1.00 79.44 205 GLU A N 1
ATOM 1623 C CA . GLU A 1 205 ? -6.532 -15.967 -16.704 1.00 79.44 205 GLU A CA 1
ATOM 1624 C C . GLU A 1 205 ? -7.341 -14.819 -17.341 1.00 79.44 205 GLU A C 1
ATOM 1626 O O . GLU A 1 205 ? -7.631 -13.810 -16.709 1.00 79.44 205 GLU A O 1
ATOM 1631 N N . GLY A 1 206 ? -7.699 -14.965 -18.623 1.00 75.25 206 GLY A N 1
ATOM 1632 C CA . GLY A 1 206 ? -8.448 -13.948 -19.369 1.00 75.25 206 GLY A CA 1
ATOM 1633 C C . GLY A 1 206 ? -7.610 -12.757 -19.850 1.00 75.25 206 GLY A C 1
ATOM 1634 O O . GLY A 1 206 ? -8.152 -11.867 -20.501 1.00 75.25 206 GLY A O 1
ATOM 1635 N N . CYS A 1 207 ? -6.299 -12.732 -19.586 1.00 78.50 207 CYS A N 1
ATOM 1636 C CA . CYS A 1 207 ? -5.403 -11.701 -20.101 1.00 78.50 207 CYS A CA 1
ATOM 1637 C C . CYS A 1 207 ? -5.145 -11.878 -21.605 1.00 78.50 207 CYS A C 1
ATOM 1639 O O . CYS A 1 207 ? -4.836 -12.976 -22.079 1.00 78.50 207 CYS A O 1
ATOM 1641 N N . GLN A 1 208 ? -5.179 -10.772 -22.354 1.00 88.31 208 GLN A N 1
ATOM 1642 C CA . GLN A 1 208 ? -4.692 -10.745 -23.732 1.00 88.31 208 GLN A CA 1
ATOM 1643 C C . GLN A 1 208 ? -3.193 -11.065 -23.752 1.00 88.31 208 GLN A C 1
ATOM 1645 O O . GLN A 1 208 ? -2.414 -10.466 -23.010 1.00 88.31 208 GLN A O 1
ATOM 1650 N N . LYS A 1 209 ? -2.786 -11.999 -24.619 1.00 95.75 209 LYS A N 1
ATOM 1651 C CA . LYS A 1 209 ? -1.379 -12.373 -24.763 1.00 95.75 209 LYS A CA 1
ATOM 1652 C C . LYS A 1 209 ? -0.555 -11.201 -25.302 1.00 95.75 209 LYS A C 1
ATOM 1654 O O . LYS A 1 209 ? -0.873 -10.648 -26.353 1.00 95.75 209 LYS A O 1
ATOM 1659 N N . MET A 1 210 ? 0.534 -10.886 -24.614 1.00 96.94 210 MET A N 1
ATOM 1660 C CA . MET A 1 210 ? 1.428 -9.767 -24.903 1.00 96.94 210 MET A CA 1
ATOM 1661 C C . MET A 1 210 ? 2.885 -10.221 -24.988 1.00 96.94 210 MET A C 1
ATOM 1663 O O . MET A 1 210 ? 3.255 -11.307 -24.536 1.00 96.94 210 MET A O 1
ATOM 1667 N N . ASN A 1 211 ? 3.740 -9.389 -25.587 1.00 98.12 211 ASN A N 1
ATOM 1668 C CA . ASN A 1 211 ? 5.177 -9.651 -25.582 1.00 98.12 211 ASN A CA 1
ATOM 1669 C C . ASN A 1 211 ? 5.788 -9.402 -24.182 1.00 98.12 211 ASN A C 1
ATOM 1671 O O . ASN A 1 211 ? 5.133 -8.864 -23.293 1.00 98.12 211 ASN A O 1
ATOM 1675 N N . CYS A 1 212 ? 7.050 -9.791 -23.970 1.00 97.62 212 CYS A N 1
ATOM 1676 C CA . CYS A 1 212 ? 7.692 -9.683 -22.653 1.00 97.62 212 CYS A CA 1
ATOM 1677 C C . CYS A 1 212 ? 7.846 -8.243 -22.135 1.00 97.62 212 CYS A C 1
ATOM 1679 O O . CYS A 1 212 ? 7.834 -8.046 -20.927 1.00 97.62 212 CYS A O 1
ATOM 1681 N N . ALA A 1 213 ? 7.973 -7.254 -23.018 1.00 98.31 213 ALA A N 1
ATOM 1682 C CA . ALA A 1 213 ? 8.084 -5.850 -22.643 1.00 98.31 213 ALA A CA 1
ATOM 1683 C C . ALA A 1 213 ? 6.709 -5.277 -22.254 1.00 98.31 213 ALA A C 1
ATOM 1685 O O . ALA A 1 213 ? 6.541 -4.725 -21.170 1.00 98.31 213 ALA A O 1
ATOM 1686 N N . GLN A 1 214 ? 5.701 -5.499 -23.103 1.00 97.94 214 GLN A N 1
ATOM 1687 C CA . GLN A 1 214 ? 4.316 -5.091 -22.856 1.00 97.94 214 GLN A CA 1
ATOM 1688 C C . GLN A 1 214 ? 3.742 -5.732 -21.594 1.00 97.94 214 GLN A C 1
ATOM 1690 O O . GLN A 1 214 ? 3.065 -5.059 -20.834 1.00 97.94 214 GLN A O 1
ATOM 1695 N N . ALA A 1 215 ? 4.032 -7.010 -21.344 1.00 97.69 215 ALA A N 1
ATOM 1696 C CA . ALA A 1 215 ? 3.531 -7.716 -20.172 1.00 97.69 215 ALA A CA 1
ATOM 1697 C C . ALA A 1 215 ? 3.972 -7.064 -18.851 1.00 97.69 215 ALA A C 1
ATOM 1699 O O . ALA A 1 215 ? 3.160 -6.940 -17.935 1.00 97.69 215 ALA A O 1
ATOM 1700 N N . VAL A 1 216 ? 5.231 -6.610 -18.774 1.00 97.69 216 VAL A N 1
ATOM 1701 C CA . VAL A 1 216 ? 5.739 -5.849 -17.622 1.00 97.69 216 VAL A CA 1
ATOM 1702 C C . VAL A 1 216 ? 5.031 -4.495 -17.547 1.00 97.69 216 VAL A C 1
ATOM 1704 O O . VAL A 1 216 ? 4.429 -4.191 -16.524 1.00 97.69 216 VAL A O 1
ATOM 1707 N N . LEU A 1 217 ? 4.999 -3.717 -18.636 1.00 96.50 217 LEU A N 1
ATOM 1708 C CA . LEU A 1 217 ? 4.325 -2.411 -18.622 1.00 96.50 217 LEU A CA 1
ATOM 1709 C C . LEU A 1 217 ? 2.839 -2.510 -18.236 1.00 96.50 217 LEU A C 1
ATOM 1711 O O . LEU A 1 217 ? 2.367 -1.729 -17.424 1.00 96.50 217 LEU A O 1
ATOM 1715 N N . CYS A 1 218 ? 2.092 -3.481 -18.764 1.00 93.19 218 CYS A N 1
ATOM 1716 C CA . CYS A 1 218 ? 0.674 -3.657 -18.448 1.00 93.19 218 CYS A CA 1
ATOM 1717 C C . CYS A 1 218 ? 0.431 -4.053 -16.993 1.00 93.19 218 CYS A C 1
ATOM 1719 O O . CYS A 1 218 ? -0.556 -3.619 -16.401 1.00 93.19 218 CYS A O 1
ATOM 1721 N N . ALA A 1 219 ? 1.295 -4.887 -16.413 1.00 91.56 219 ALA A N 1
ATOM 1722 C CA . ALA A 1 219 ? 1.144 -5.326 -15.029 1.00 91.56 219 ALA A CA 1
ATOM 1723 C C . ALA A 1 219 ? 1.387 -4.208 -14.011 1.00 91.56 219 ALA A C 1
ATOM 1725 O O . ALA A 1 219 ? 0.791 -4.225 -12.935 1.00 91.56 219 ALA A O 1
ATOM 1726 N N . PHE A 1 220 ? 2.233 -3.250 -14.385 1.00 90.88 220 PHE A N 1
ATOM 1727 C CA . PHE A 1 220 ? 2.640 -2.113 -13.567 1.00 90.88 220 PHE A CA 1
ATOM 1728 C C . PHE A 1 220 ? 2.046 -0.786 -14.057 1.00 90.88 220 PHE A C 1
ATOM 1730 O O . PHE A 1 220 ? 2.445 0.286 -13.609 1.00 90.88 220 PHE A O 1
ATOM 1737 N N . LYS A 1 221 ? 1.083 -0.849 -14.984 1.00 88.62 221 LYS A N 1
ATOM 1738 C CA . LYS A 1 221 ? 0.520 0.323 -15.656 1.00 88.62 221 LYS A CA 1
ATOM 1739 C C . LYS A 1 221 ? -0.008 1.351 -14.666 1.00 88.62 221 LYS A C 1
ATOM 1741 O O . LYS A 1 221 ? 0.267 2.535 -14.808 1.00 88.62 221 LYS A O 1
ATOM 1746 N N . ASN A 1 222 ? -0.749 0.862 -13.682 1.00 77.88 222 ASN A N 1
ATOM 1747 C CA . ASN A 1 222 ? -1.402 1.673 -12.669 1.00 77.88 222 ASN A CA 1
ATOM 1748 C C . ASN A 1 222 ? -0.514 1.892 -11.443 1.00 77.88 222 ASN A C 1
ATOM 1750 O O . ASN A 1 222 ? -1.057 2.283 -10.436 1.00 77.88 222 ASN A O 1
ATOM 1754 N N . GLN A 1 223 ? 0.755 1.493 -11.438 1.00 79.94 223 GLN A N 1
ATOM 1755 C CA . GLN A 1 223 ? 1.685 1.720 -10.322 1.00 79.94 2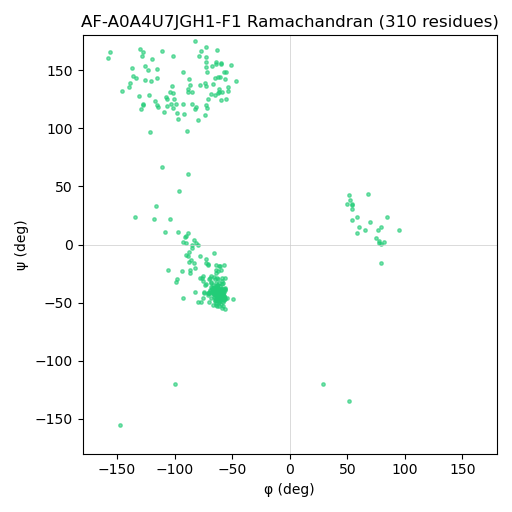23 GLN A CA 1
ATOM 1756 C C . GLN A 1 223 ? 2.691 2.822 -10.663 1.00 79.94 223 GLN A C 1
ATOM 1758 O O . GLN A 1 223 ? 3.364 3.354 -9.790 1.00 79.94 223 GLN A O 1
ATOM 1763 N N . PHE A 1 224 ? 2.876 3.060 -11.961 1.00 83.25 224 PHE A N 1
ATOM 1764 C CA . PHE A 1 224 ? 3.851 3.991 -12.513 1.00 83.25 224 PHE A CA 1
ATOM 1765 C C . PHE A 1 224 ? 3.215 4.858 -13.601 1.00 83.25 224 PHE A C 1
ATOM 1767 O O . PHE A 1 224 ? 3.907 5.331 -14.504 1.00 83.25 224 PHE A O 1
ATOM 1774 N N . GLU A 1 225 ? 1.889 5.019 -13.563 1.00 80.31 225 GLU A N 1
ATOM 1775 C CA . GLU A 1 225 ? 1.150 5.932 -14.437 1.00 80.31 225 GLU A CA 1
ATOM 1776 C C . GLU A 1 225 ? 1.405 5.740 -15.947 1.00 80.31 225 GLU A C 1
ATOM 1778 O O . GLU A 1 225 ? 1.426 6.693 -16.741 1.00 80.31 225 GLU A O 1
ATOM 1783 N N . ILE A 1 226 ? 1.625 4.497 -16.371 1.00 88.12 226 ILE A N 1
ATOM 1784 C CA . ILE A 1 226 ? 2.065 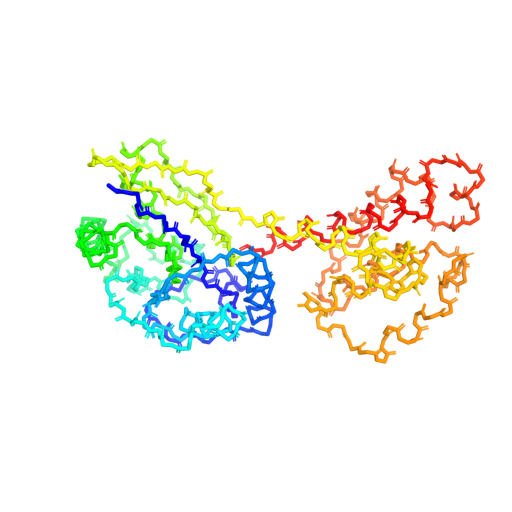4.180 -17.728 1.00 88.12 226 ILE A CA 1
ATOM 1785 C C . ILE A 1 226 ? 0.894 4.397 -18.687 1.00 88.12 226 ILE A C 1
ATOM 1787 O O . ILE A 1 226 ? -0.164 3.770 -18.601 1.00 88.12 226 ILE A O 1
ATOM 1791 N N . LYS A 1 227 ? 1.077 5.300 -19.647 1.00 88.31 227 LYS A N 1
ATOM 1792 C CA . LYS A 1 227 ? 0.047 5.607 -20.642 1.00 88.31 227 LYS A CA 1
ATOM 1793 C C . LYS A 1 227 ? -0.111 4.456 -21.641 1.00 88.31 227 LYS A C 1
ATOM 1795 O O . LYS A 1 227 ? 0.858 3.788 -21.995 1.00 88.31 227 LYS A O 1
ATOM 1800 N N . GLU A 1 228 ? -1.326 4.253 -22.153 1.00 89.25 228 GLU A N 1
ATOM 1801 C CA . GLU A 1 228 ? -1.616 3.168 -23.110 1.00 89.25 228 GLU A CA 1
ATOM 1802 C C . GLU A 1 228 ? -0.762 3.273 -24.384 1.00 89.25 228 GLU A C 1
ATOM 1804 O O . GLU A 1 228 ? -0.226 2.282 -24.873 1.00 89.25 228 GLU A O 1
ATOM 1809 N N . ASN A 1 229 ? -0.535 4.497 -24.867 1.00 91.81 229 ASN A N 1
ATOM 1810 C CA . ASN A 1 229 ? 0.328 4.740 -26.021 1.00 91.81 229 ASN A CA 1
ATOM 1811 C C . ASN A 1 229 ? 1.785 4.302 -25.776 1.00 91.81 229 ASN A C 1
ATOM 1813 O O . ASN A 1 229 ? 2.459 3.887 -26.715 1.00 91.81 229 ASN A O 1
ATOM 1817 N N . THR A 1 230 ? 2.273 4.345 -24.533 1.00 93.50 230 THR A N 1
ATOM 1818 C CA . THR A 1 230 ? 3.591 3.806 -24.173 1.00 93.50 230 THR A CA 1
ATOM 1819 C C . THR A 1 230 ? 3.619 2.286 -24.334 1.00 93.50 230 THR A C 1
ATOM 1821 O O . THR A 1 230 ? 4.566 1.738 -24.895 1.00 93.50 230 THR A O 1
ATOM 1824 N N . ILE A 1 231 ? 2.562 1.592 -23.908 1.00 94.62 231 ILE A N 1
ATOM 1825 C CA . ILE A 1 231 ? 2.438 0.132 -24.051 1.00 94.62 231 ILE A CA 1
ATOM 1826 C C . ILE A 1 231 ? 2.412 -0.259 -25.536 1.00 94.62 231 ILE A C 1
ATOM 1828 O O . ILE A 1 231 ? 3.024 -1.257 -25.933 1.00 94.62 231 ILE A O 1
ATOM 1832 N N . ASP A 1 232 ? 1.766 0.551 -26.375 1.00 93.25 232 ASP A N 1
ATOM 1833 C CA . ASP A 1 232 ? 1.737 0.354 -27.825 1.00 93.25 232 ASP A CA 1
ATOM 1834 C C . ASP A 1 232 ? 3.108 0.512 -28.484 1.00 93.25 232 ASP A C 1
ATOM 1836 O O . ASP A 1 232 ? 3.471 -0.310 -29.329 1.00 93.25 232 ASP A O 1
ATOM 1840 N N . VAL A 1 233 ? 3.909 1.498 -28.066 1.00 95.44 233 VAL A N 1
ATOM 1841 C CA . VAL A 1 233 ? 5.295 1.657 -28.546 1.00 95.44 233 VAL A CA 1
ATOM 1842 C C . VAL A 1 233 ? 6.116 0.394 -28.268 1.00 95.44 233 VAL A C 1
ATOM 1844 O O . VAL A 1 233 ? 6.885 -0.056 -29.117 1.00 95.44 233 VAL A O 1
ATOM 1847 N N . PHE A 1 234 ? 5.901 -0.245 -27.117 1.00 97.62 234 PHE A N 1
ATOM 1848 C CA . PHE A 1 234 ? 6.649 -1.432 -26.693 1.00 97.62 234 PHE A CA 1
ATOM 1849 C C . PHE A 1 234 ? 6.169 -2.731 -27.355 1.00 97.62 234 PHE A C 1
ATOM 1851 O O . PHE A 1 234 ? 6.759 -3.798 -27.144 1.00 97.62 234 PHE A O 1
ATOM 1858 N N . ARG A 1 235 ? 5.145 -2.674 -28.216 1.00 96.81 235 ARG A N 1
ATOM 1859 C CA . ARG A 1 235 ? 4.653 -3.824 -28.990 1.00 96.81 235 ARG A CA 1
ATOM 1860 C C . ARG A 1 235 ? 5.729 -4.447 -29.881 1.00 96.81 235 ARG A C 1
ATOM 1862 O O . ARG A 1 235 ? 5.703 -5.658 -30.105 1.00 96.81 235 ARG A O 1
ATOM 1869 N N . SER A 1 236 ? 6.701 -3.658 -30.336 1.00 96.06 236 SER A N 1
ATOM 1870 C CA . SER A 1 236 ? 7.822 -4.137 -31.148 1.00 96.06 236 SER A CA 1
ATOM 1871 C C . SER A 1 236 ? 9.000 -4.672 -30.329 1.00 96.06 236 SER A C 1
ATOM 1873 O O . SER A 1 236 ? 9.833 -5.362 -30.898 1.00 96.06 236 SER A O 1
ATOM 1875 N N . PHE A 1 237 ? 9.073 -4.444 -29.011 1.00 97.81 237 PHE A N 1
ATOM 1876 C CA . PHE A 1 237 ? 10.275 -4.709 -28.195 1.00 97.81 237 PHE A CA 1
ATOM 1877 C C . PHE A 1 237 ? 10.372 -6.130 -27.612 1.00 97.81 237 PHE A C 1
ATOM 1879 O O . PHE A 1 237 ? 11.244 -6.437 -26.796 1.00 97.81 237 PHE A O 1
ATOM 1886 N N . GLY A 1 238 ? 9.504 -7.041 -28.050 1.00 94.69 238 GLY A N 1
ATOM 1887 C CA . GLY A 1 238 ? 9.596 -8.461 -27.717 1.00 94.69 238 GLY A CA 1
ATOM 1888 C C . GLY A 1 238 ? 10.746 -9.177 -28.433 1.00 94.69 238 GLY A C 1
ATOM 1889 O O . GLY A 1 238 ? 11.143 -8.803 -29.530 1.00 94.69 238 GLY A O 1
ATOM 1890 N N . GLY A 1 239 ? 11.263 -10.255 -27.834 1.00 92.62 239 GLY A N 1
ATOM 1891 C CA . GLY A 1 239 ? 12.151 -11.199 -28.531 1.00 92.62 239 GLY A CA 1
ATOM 1892 C C . GLY A 1 239 ? 13.549 -10.678 -28.888 1.00 92.62 239 GLY A C 1
ATOM 1893 O O . GLY A 1 239 ? 14.196 -11.273 -29.744 1.00 92.62 239 GLY A O 1
ATOM 1894 N N . GLY A 1 240 ? 14.019 -9.613 -28.231 1.00 94.25 240 GLY A N 1
ATOM 1895 C CA . GLY A 1 240 ? 15.328 -9.003 -28.499 1.00 94.25 240 GLY A CA 1
ATOM 1896 C C . GLY A 1 240 ? 15.291 -7.832 -29.474 1.00 94.25 240 GLY A C 1
ATOM 1897 O O . GLY A 1 240 ? 16.338 -7.407 -29.937 1.00 94.25 240 GLY A O 1
ATOM 1898 N N . ASN A 1 241 ? 14.103 -7.313 -29.778 1.00 97.38 241 ASN A N 1
ATOM 1899 C CA . ASN A 1 241 ? 13.922 -6.128 -30.618 1.00 97.38 241 ASN A CA 1
ATOM 1900 C C . ASN A 1 241 ? 13.904 -4.813 -29.817 1.00 97.38 241 ASN A C 1
ATOM 1902 O O . ASN A 1 241 ? 13.698 -3.748 -30.394 1.00 97.38 241 ASN A O 1
ATOM 1906 N N . ALA A 1 242 ? 14.082 -4.868 -28.493 1.00 97.56 242 ALA A N 1
ATOM 1907 C CA . ALA A 1 242 ? 14.347 -3.665 -27.712 1.00 97.56 242 ALA A CA 1
ATOM 1908 C C . ALA A 1 242 ? 15.696 -3.047 -28.146 1.00 97.56 242 ALA A C 1
ATOM 1910 O O . ALA A 1 242 ? 16.545 -3.772 -28.683 1.00 97.56 242 ALA A O 1
ATOM 1911 N N . PRO A 1 243 ? 15.924 -1.740 -27.915 1.00 97.75 243 PRO A N 1
ATOM 1912 C CA . PRO A 1 243 ? 17.179 -1.079 -28.266 1.00 97.75 243 PRO A CA 1
ATOM 1913 C C . PRO A 1 243 ? 18.417 -1.870 -27.833 1.00 97.75 243 PRO A C 1
ATOM 1915 O O . PRO A 1 243 ? 18.426 -2.508 -26.782 1.00 97.75 243 PRO A O 1
ATOM 1918 N N . GLU A 1 244 ? 19.440 -1.872 -28.690 1.00 96.50 244 GLU A N 1
ATOM 1919 C CA . GLU A 1 244 ? 20.705 -2.607 -28.499 1.00 96.50 244 GLU A CA 1
ATOM 1920 C C . GLU A 1 244 ? 20.567 -4.138 -28.359 1.00 96.50 244 GLU A C 1
ATOM 1922 O O . GLU A 1 244 ? 21.508 -4.832 -27.960 1.00 96.50 244 GLU A O 1
ATOM 1927 N N . GLY A 1 245 ? 19.408 -4.696 -28.720 1.00 97.00 245 GLY A N 1
ATOM 1928 C CA . GLY A 1 245 ? 19.133 -6.127 -28.604 1.00 97.00 245 GLY A CA 1
ATOM 1929 C C . GLY A 1 245 ? 18.770 -6.571 -27.184 1.00 97.00 245 GLY A C 1
ATOM 1930 O O . GLY A 1 245 ? 18.819 -7.770 -26.874 1.00 97.00 245 GLY A O 1
ATOM 1931 N N . MET A 1 246 ? 18.442 -5.620 -26.304 1.00 98.00 246 MET A N 1
ATOM 1932 C CA . MET A 1 246 ? 18.136 -5.888 -24.902 1.00 98.00 246 MET A CA 1
ATOM 1933 C C . MET A 1 246 ? 16.940 -6.835 -24.733 1.00 98.00 246 MET A C 1
ATOM 1935 O O . MET A 1 246 ? 16.053 -6.972 -25.582 1.00 98.00 246 MET A O 1
ATOM 1939 N N . CYS A 1 247 ? 16.901 -7.514 -23.591 1.00 98.50 247 CYS A N 1
ATOM 1940 C CA . CYS A 1 247 ? 15.717 -8.220 -23.131 1.00 98.50 247 CYS A CA 1
ATOM 1941 C C . CYS A 1 247 ? 14.554 -7.232 -22.966 1.00 98.50 247 CYS A C 1
ATOM 1943 O O . CYS A 1 247 ? 14.659 -6.275 -22.206 1.00 98.50 247 CYS A O 1
ATOM 1945 N N . GLY A 1 248 ? 13.426 -7.491 -23.635 1.00 98.38 248 GLY A N 1
ATOM 1946 C CA . GLY A 1 248 ? 12.264 -6.597 -23.597 1.00 98.38 248 GLY A CA 1
ATOM 1947 C C . GLY A 1 248 ? 11.696 -6.371 -22.190 1.00 98.38 248 GLY A C 1
ATOM 1948 O O . GLY A 1 248 ? 11.339 -5.247 -21.861 1.00 98.38 248 GLY A O 1
ATOM 1949 N N . ALA A 1 249 ? 11.670 -7.404 -21.339 1.00 98.50 249 ALA A N 1
ATOM 1950 C CA . ALA A 1 249 ? 11.210 -7.277 -19.950 1.00 98.50 249 ALA A CA 1
ATOM 1951 C C . ALA A 1 249 ? 12.129 -6.372 -19.111 1.00 98.50 249 ALA A C 1
ATOM 1953 O O . ALA A 1 249 ? 11.645 -5.519 -18.373 1.00 98.50 249 ALA A O 1
ATOM 1954 N N . TYR A 1 250 ? 13.447 -6.524 -19.273 1.00 98.50 250 TYR A N 1
ATOM 1955 C CA . TYR A 1 250 ? 14.436 -5.666 -18.617 1.00 98.50 250 TYR A CA 1
ATOM 1956 C C . 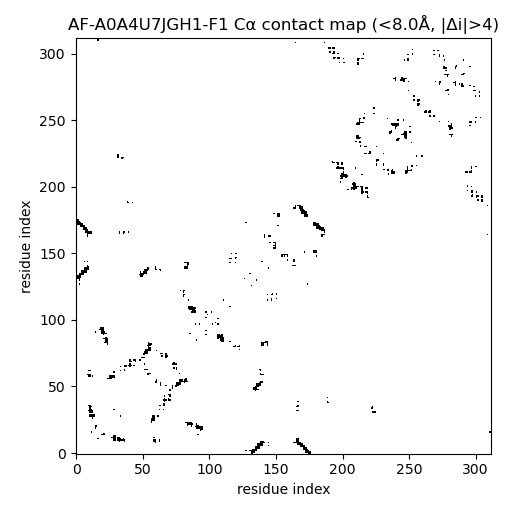TYR A 1 250 ? 14.355 -4.231 -19.123 1.00 98.50 250 TYR A C 1
ATOM 1958 O O . TYR A 1 250 ? 14.308 -3.298 -18.330 1.00 98.50 250 TYR A O 1
ATOM 1966 N N . TYR A 1 251 ? 14.253 -4.052 -20.440 1.00 98.44 251 TYR A N 1
ATOM 1967 C CA . TYR A 1 251 ? 14.110 -2.732 -21.040 1.00 98.44 251 TYR A CA 1
ATOM 1968 C C . TYR A 1 251 ? 12.845 -2.011 -20.543 1.00 98.44 251 TYR A C 1
ATOM 1970 O O . TYR A 1 251 ? 12.901 -0.821 -20.247 1.00 98.44 251 TYR A O 1
ATOM 1978 N N . ALA A 1 252 ? 11.729 -2.730 -20.383 1.00 98.12 252 ALA A N 1
ATOM 1979 C CA . ALA A 1 252 ? 10.500 -2.196 -19.798 1.00 98.12 252 ALA A CA 1
ATOM 1980 C C . ALA A 1 252 ? 10.670 -1.774 -18.331 1.00 98.12 252 ALA A C 1
ATOM 1982 O O . ALA A 1 252 ? 10.303 -0.655 -17.989 1.00 98.12 252 ALA A O 1
ATOM 1983 N N . ALA A 1 253 ? 11.267 -2.613 -17.479 1.00 97.62 253 ALA A N 1
ATOM 1984 C CA . ALA A 1 253 ? 11.523 -2.243 -16.084 1.00 97.62 253 ALA A CA 1
ATOM 1985 C C . ALA A 1 253 ? 12.484 -1.051 -15.964 1.00 97.62 253 ALA A C 1
ATOM 1987 O O . ALA A 1 253 ? 12.240 -0.130 -15.190 1.00 97.62 253 ALA A O 1
ATOM 1988 N N . ARG A 1 254 ? 13.531 -1.013 -16.795 1.00 96.81 254 ARG A N 1
ATOM 1989 C CA . ARG A 1 254 ? 14.461 0.119 -16.863 1.00 96.81 254 ARG A CA 1
ATOM 1990 C C . ARG A 1 254 ? 13.748 1.406 -17.276 1.00 96.81 254 ARG A C 1
ATOM 1992 O O . ARG A 1 254 ? 13.969 2.444 -16.664 1.00 96.81 254 ARG A O 1
ATOM 1999 N N . TYR A 1 255 ? 12.876 1.328 -18.284 1.00 95.69 255 TYR A N 1
ATOM 2000 C CA . TYR A 1 255 ? 12.059 2.456 -18.726 1.00 95.69 255 TYR A CA 1
ATOM 2001 C C . TYR A 1 255 ? 11.150 2.967 -17.605 1.00 95.69 255 TYR A C 1
ATOM 2003 O O . TYR A 1 255 ? 11.077 4.174 -17.394 1.00 95.69 255 TYR A O 1
ATOM 2011 N N . ILE A 1 256 ? 10.494 2.067 -16.867 1.00 94.56 256 ILE A N 1
ATOM 2012 C CA . ILE A 1 256 ? 9.657 2.430 -15.718 1.00 94.56 256 ILE A CA 1
ATOM 2013 C C . ILE A 1 256 ? 10.468 3.241 -14.696 1.00 94.56 256 ILE A C 1
ATOM 2015 O O . ILE A 1 256 ? 10.111 4.381 -14.407 1.00 94.56 256 ILE A O 1
ATOM 2019 N N . LEU A 1 257 ? 11.598 2.701 -14.227 1.00 93.12 257 LEU A N 1
ATOM 2020 C CA . LEU A 1 257 ? 12.424 3.343 -13.195 1.00 93.12 257 LEU A CA 1
ATOM 2021 C C . LEU A 1 257 ? 12.996 4.699 -13.639 1.00 93.12 257 LEU A C 1
ATOM 2023 O O . LEU A 1 257 ? 13.094 5.630 -12.842 1.00 93.12 257 LEU A O 1
ATOM 2027 N N . GLN A 1 258 ? 13.335 4.836 -14.924 1.00 91.38 258 GLN A N 1
ATOM 2028 C CA . GLN A 1 258 ? 13.781 6.110 -15.498 1.00 91.38 258 GLN A CA 1
ATOM 2029 C C . GLN A 1 258 ? 12.702 7.194 -15.440 1.00 91.38 258 GLN A C 1
ATOM 2031 O O . GLN A 1 258 ? 13.021 8.363 -15.248 1.00 91.38 258 GLN A O 1
ATOM 2036 N N . ASN A 1 259 ? 11.434 6.822 -15.619 1.00 85.25 259 ASN A N 1
ATOM 2037 C CA . ASN A 1 259 ? 10.334 7.781 -15.700 1.00 85.25 259 ASN A CA 1
ATOM 2038 C C . ASN A 1 259 ? 9.695 8.092 -14.336 1.00 85.25 259 ASN A C 1
ATOM 2040 O O . ASN A 1 259 ? 8.919 9.039 -14.253 1.00 85.25 259 ASN A O 1
ATOM 2044 N N . CYS A 1 260 ? 10.045 7.364 -13.269 1.00 77.75 260 CYS A N 1
ATOM 2045 C CA . CYS A 1 260 ? 9.615 7.659 -11.896 1.00 77.75 260 CYS A CA 1
ATOM 2046 C C . CYS A 1 260 ? 10.716 8.311 -11.033 1.00 77.75 260 CYS A C 1
ATOM 2048 O O . CYS A 1 260 ? 10.664 8.247 -9.809 1.00 77.75 260 CYS A O 1
ATOM 2050 N N . SER A 1 261 ? 11.718 8.947 -11.657 1.00 69.44 261 SER A N 1
ATOM 2051 C CA . SER A 1 261 ? 12.848 9.616 -10.979 1.00 69.44 261 SER A CA 1
ATOM 2052 C C . SER A 1 261 ? 13.687 8.704 -10.065 1.00 69.44 261 SER A C 1
ATOM 2054 O O . SER A 1 261 ? 14.379 9.186 -9.169 1.00 69.44 261 SER A O 1
ATOM 2056 N N . ALA A 1 262 ? 13.680 7.389 -10.309 1.00 74.06 262 ALA A N 1
ATOM 2057 C CA . ALA A 1 262 ? 14.427 6.388 -9.547 1.00 74.06 262 ALA A CA 1
ATOM 2058 C C . ALA A 1 262 ? 15.768 6.037 -10.218 1.00 74.06 262 ALA A C 1
ATOM 2060 O O . ALA A 1 262 ? 16.123 4.867 -10.368 1.00 74.06 262 ALA A O 1
ATOM 2061 N N . GLU A 1 263 ? 16.529 7.045 -10.664 1.00 72.94 263 GLU A N 1
ATOM 2062 C CA . GLU A 1 263 ? 17.796 6.825 -11.387 1.00 72.94 263 GLU A CA 1
ATOM 2063 C C . GLU A 1 263 ? 18.815 6.021 -10.566 1.00 72.94 263 GLU A C 1
ATOM 2065 O O . GLU A 1 263 ? 19.569 5.213 -11.114 1.00 72.94 263 GLU A O 1
ATOM 2070 N N . ASN A 1 264 ? 18.784 6.173 -9.241 1.00 80.50 264 ASN A N 1
ATOM 2071 C CA . ASN A 1 264 ? 19.593 5.399 -8.302 1.00 80.50 264 ASN A CA 1
ATOM 2072 C C . ASN A 1 264 ? 19.289 3.889 -8.325 1.00 80.50 264 ASN A C 1
ATOM 2074 O O . ASN A 1 264 ? 20.156 3.103 -7.954 1.00 80.50 264 ASN A O 1
ATOM 2078 N N . GLN A 1 265 ? 18.105 3.472 -8.782 1.00 89.44 265 GLN A N 1
ATOM 2079 C CA . GLN A 1 265 ? 17.695 2.066 -8.845 1.00 89.44 265 GLN A CA 1
ATOM 2080 C C . GLN A 1 265 ? 18.092 1.374 -10.155 1.00 89.44 265 GLN A C 1
ATOM 2082 O O . GLN A 1 265 ? 18.000 0.153 -10.257 1.00 89.44 265 GLN A O 1
ATOM 2087 N N . LEU A 1 266 ? 18.565 2.112 -11.165 1.00 93.31 266 LEU A N 1
ATOM 2088 C CA . LEU A 1 266 ? 18.920 1.526 -12.464 1.00 93.31 266 LEU A CA 1
ATOM 2089 C C . LEU A 1 266 ? 20.121 0.585 -12.371 1.00 93.31 266 LEU A C 1
ATOM 2091 O O . LEU A 1 266 ? 20.111 -0.488 -12.974 1.00 93.31 266 LEU A O 1
ATOM 2095 N N . SER A 1 267 ? 21.134 0.967 -11.591 1.00 93.56 267 SER A N 1
ATOM 2096 C CA . SER A 1 267 ? 22.304 0.124 -11.337 1.00 93.56 267 SER A CA 1
ATOM 2097 C C . SER A 1 267 ? 21.940 -1.097 -10.487 1.00 93.56 267 SER A C 1
ATOM 2099 O O . SER A 1 267 ? 22.445 -2.193 -10.735 1.00 93.56 267 SER A O 1
ATOM 2101 N N . GLU A 1 268 ? 21.030 -0.945 -9.520 1.00 95.06 268 GLU A N 1
ATOM 2102 C CA . GLU A 1 268 ? 20.491 -2.060 -8.735 1.00 95.06 268 GLU A CA 1
ATOM 2103 C C . GLU A 1 268 ? 19.733 -3.050 -9.629 1.00 95.06 268 GLU A C 1
ATOM 2105 O O . GLU A 1 268 ? 20.003 -4.250 -9.560 1.00 95.06 268 GLU A O 1
ATOM 2110 N N . LEU A 1 269 ? 18.863 -2.559 -10.520 1.00 97.25 269 LEU A N 1
ATOM 2111 C CA . LEU A 1 269 ? 18.125 -3.383 -11.479 1.00 97.25 269 LEU A CA 1
ATOM 2112 C C . LEU A 1 269 ? 19.074 -4.133 -12.417 1.00 97.25 269 LEU A C 1
ATOM 2114 O O . LEU A 1 269 ? 18.896 -5.329 -12.646 1.00 97.25 269 LEU A O 1
ATOM 2118 N N . GLU A 1 270 ? 20.077 -3.450 -12.970 1.00 97.69 270 GLU A N 1
ATOM 2119 C CA . GLU A 1 270 ? 21.060 -4.062 -13.865 1.00 97.69 270 GLU A CA 1
ATOM 2120 C C . GLU A 1 270 ? 21.829 -5.190 -13.172 1.00 97.69 270 GLU A C 1
ATOM 2122 O O . GLU A 1 270 ? 21.849 -6.317 -13.669 1.00 97.69 270 GLU A O 1
ATOM 2127 N N . ASN A 1 271 ? 22.386 -4.923 -11.988 1.00 97.44 271 ASN A N 1
ATOM 2128 C CA . ASN A 1 271 ? 23.109 -5.923 -11.205 1.00 97.44 271 ASN A CA 1
ATOM 2129 C C . ASN A 1 271 ? 22.208 -7.100 -10.815 1.00 97.44 271 ASN A C 1
ATOM 2131 O O . ASN A 1 271 ? 22.601 -8.265 -10.934 1.00 97.44 271 ASN A O 1
ATOM 2135 N N . TYR A 1 272 ? 20.982 -6.806 -10.376 1.00 97.31 272 TYR A N 1
ATOM 2136 C CA . TYR A 1 272 ? 19.985 -7.814 -10.045 1.00 97.31 272 TYR A CA 1
ATOM 2137 C C . TYR A 1 272 ? 19.660 -8.687 -11.261 1.00 97.31 272 TYR A C 1
ATOM 2139 O O . TYR A 1 272 ? 19.655 -9.917 -11.158 1.00 97.31 272 TYR A O 1
ATOM 2147 N N . PHE A 1 273 ? 19.424 -8.085 -12.427 1.00 98.00 273 PHE A N 1
ATOM 2148 C CA . PHE A 1 273 ? 19.050 -8.829 -13.620 1.00 98.00 273 PHE A CA 1
ATOM 2149 C C . PHE A 1 273 ? 20.227 -9.639 -14.174 1.00 98.00 273 PHE A C 1
ATOM 2151 O O . PHE A 1 273 ? 20.046 -10.819 -14.466 1.00 98.00 273 PHE A O 1
ATOM 2158 N N . LEU A 1 274 ? 21.444 -9.083 -14.215 1.00 97.88 274 LEU A N 1
ATOM 2159 C CA . LEU A 1 274 ? 22.664 -9.804 -14.607 1.00 97.88 274 LEU A CA 1
ATOM 2160 C C . LEU A 1 274 ? 22.920 -11.029 -13.727 1.00 97.88 274 LEU A C 1
ATOM 2162 O O . LEU A 1 274 ? 23.236 -12.104 -14.241 1.00 97.88 274 LEU A O 1
ATOM 2166 N N . LYS A 1 275 ? 22.719 -10.904 -12.410 1.00 97.25 275 LYS A N 1
ATOM 2167 C CA . LYS A 1 275 ? 22.865 -12.019 -11.465 1.00 97.25 275 LYS A CA 1
ATOM 2168 C C . LYS A 1 275 ? 21.976 -13.213 -11.832 1.00 97.25 275 LYS A C 1
ATOM 2170 O O . LYS A 1 275 ? 22.413 -14.355 -11.698 1.00 97.25 275 LYS A O 1
ATOM 2175 N N . HIS A 1 276 ? 20.754 -12.966 -12.307 1.00 97.19 276 HIS A N 1
ATOM 2176 C CA . HIS A 1 276 ? 19.788 -14.021 -12.630 1.00 97.19 276 HIS A CA 1
ATOM 2177 C C . HIS A 1 276 ? 19.849 -14.468 -14.099 1.00 97.19 276 HIS A C 1
ATOM 2179 O O . HIS A 1 276 ? 19.851 -15.662 -14.388 1.00 97.19 276 HIS A O 1
ATOM 2185 N N . ALA A 1 277 ? 19.902 -13.522 -15.036 1.00 96.62 277 ALA A N 1
ATOM 2186 C CA . ALA A 1 277 ? 19.823 -13.766 -16.473 1.00 96.62 277 ALA A CA 1
ATOM 2187 C C . ALA A 1 277 ? 21.186 -14.080 -17.111 1.00 96.62 277 ALA A C 1
ATOM 2189 O O . ALA A 1 277 ? 21.241 -14.745 -18.145 1.00 96.62 277 ALA A O 1
ATOM 2190 N N . GLY A 1 278 ? 22.281 -13.627 -16.495 1.00 96.88 278 GLY A N 1
ATOM 2191 C CA . GLY A 1 278 ? 23.653 -13.758 -16.994 1.00 96.88 278 GLY A CA 1
ATOM 2192 C C . GLY A 1 278 ? 24.056 -12.753 -18.076 1.00 96.88 278 GLY A C 1
ATOM 2193 O O . GLY A 1 278 ? 25.247 -12.604 -18.308 1.00 96.88 278 GLY A O 1
ATOM 2194 N N . ASP A 1 279 ? 23.101 -12.073 -18.711 1.00 98.00 279 ASP A N 1
ATOM 2195 C CA . ASP A 1 279 ? 23.333 -11.030 -19.715 1.00 98.00 279 ASP A CA 1
ATOM 2196 C C . ASP A 1 279 ? 22.106 -10.096 -19.778 1.00 98.00 279 ASP A C 1
ATOM 2198 O O . ASP A 1 279 ? 21.035 -10.436 -19.268 1.00 98.00 279 ASP A O 1
ATOM 2202 N N . LEU A 1 280 ? 22.240 -8.930 -20.412 1.00 97.94 280 LEU A N 1
ATOM 2203 C CA . LEU A 1 280 ? 21.140 -7.991 -20.666 1.00 97.94 280 LEU A CA 1
ATOM 2204 C C . LEU A 1 280 ? 20.501 -8.204 -22.045 1.00 97.94 280 LEU A C 1
ATOM 2206 O O . LEU A 1 280 ? 19.343 -7.834 -22.261 1.00 97.94 280 LEU A O 1
ATOM 2210 N N . LYS A 1 281 ? 21.226 -8.808 -22.992 1.00 98.06 281 LYS A N 1
ATOM 2211 C CA . LYS A 1 281 ? 20.790 -9.031 -24.374 1.00 98.06 281 LYS A CA 1
ATOM 2212 C C . LYS A 1 281 ? 19.971 -10.304 -24.495 1.00 98.06 281 LYS A C 1
ATOM 2214 O O . LYS A 1 281 ? 20.372 -11.385 -24.070 1.00 98.06 281 LYS A O 1
ATOM 2219 N N . CYS A 1 282 ? 18.818 -10.208 -25.157 1.00 97.81 282 CYS A N 1
ATOM 2220 C CA . CYS A 1 282 ? 17.867 -11.320 -25.238 1.00 97.81 282 CYS A CA 1
ATOM 2221 C C . CYS A 1 282 ? 18.475 -12.572 -25.889 1.00 97.81 282 CYS A C 1
ATOM 2223 O O . CYS A 1 282 ? 18.201 -13.695 -25.463 1.00 97.81 282 CYS A O 1
ATOM 2225 N N . LYS A 1 283 ? 19.314 -12.382 -26.914 1.00 96.94 283 LYS A N 1
ATOM 2226 C CA . LYS A 1 283 ? 19.990 -13.475 -27.620 1.00 96.94 283 LYS A CA 1
ATOM 2227 C C . LYS A 1 283 ? 20.931 -14.248 -26.694 1.00 96.94 283 LYS A C 1
ATOM 2229 O O . LYS A 1 283 ? 20.828 -15.471 -26.637 1.00 96.94 283 LYS A O 1
ATOM 2234 N N . GLU A 1 284 ? 21.763 -13.539 -25.938 1.00 97.56 284 GLU A N 1
ATOM 2235 C CA . GLU A 1 284 ? 22.739 -14.132 -25.019 1.00 97.56 284 GLU A CA 1
ATOM 2236 C C . GLU A 1 284 ? 22.042 -14.853 -23.861 1.00 97.56 284 GLU A C 1
ATOM 2238 O O . GLU A 1 284 ? 22.362 -16.003 -23.571 1.00 97.56 284 GLU A O 1
ATOM 2243 N N . ILE A 1 285 ? 20.981 -14.268 -23.292 1.00 97.38 285 ILE A N 1
ATOM 2244 C CA . ILE A 1 285 ? 20.166 -14.923 -22.251 1.00 97.38 285 ILE A CA 1
ATOM 2245 C C . ILE A 1 285 ? 19.578 -16.248 -22.763 1.00 97.38 285 ILE A C 1
ATOM 2247 O O . ILE A 1 285 ? 19.636 -17.275 -22.082 1.00 97.38 285 ILE A O 1
ATOM 2251 N N . ARG A 1 286 ? 19.025 -16.255 -23.986 1.00 94.56 286 ARG A N 1
ATOM 2252 C CA . ARG A 1 286 ? 18.440 -17.464 -24.596 1.00 94.56 286 ARG A CA 1
ATOM 2253 C C . ARG A 1 286 ? 19.492 -18.533 -24.884 1.00 94.56 286 ARG A C 1
ATOM 2255 O O . ARG A 1 286 ? 19.193 -19.717 -24.737 1.00 94.56 286 ARG A O 1
ATOM 2262 N N . GLN A 1 287 ? 20.697 -18.134 -25.289 1.00 95.00 287 GLN A N 1
ATOM 2263 C CA . GLN A 1 287 ? 21.815 -19.053 -25.512 1.00 95.00 287 GLN A CA 1
ATOM 2264 C C . GLN A 1 287 ? 22.360 -19.615 -24.196 1.00 95.00 287 GLN A C 1
ATOM 2266 O O . GLN A 1 287 ? 22.582 -20.820 -24.099 1.00 95.00 287 GLN A O 1
ATOM 2271 N N . GLY A 1 288 ? 22.489 -18.771 -23.171 1.00 92.56 288 GLY A N 1
ATOM 2272 C CA . GLY A 1 288 ? 22.949 -19.146 -21.835 1.00 92.56 288 GLY A CA 1
ATOM 2273 C C . GLY A 1 288 ? 21.944 -19.976 -21.032 1.00 92.56 288 GLY A C 1
ATOM 2274 O O . GLY A 1 288 ? 22.332 -20.607 -20.053 1.00 92.56 288 GLY A O 1
ATOM 2275 N N . ARG A 1 289 ? 20.662 -19.995 -21.436 1.00 90.38 289 ARG A N 1
ATOM 2276 C CA . ARG A 1 289 ? 19.564 -20.795 -20.847 1.00 90.38 289 ARG A CA 1
ATOM 2277 C C . ARG A 1 289 ? 19.363 -20.607 -19.336 1.00 90.38 289 ARG A C 1
ATOM 2279 O O . ARG A 1 289 ? 18.743 -21.453 -18.697 1.00 90.38 289 ARG A O 1
ATOM 2286 N N . ARG A 1 290 ? 19.844 -19.498 -18.765 1.00 87.69 290 ARG A N 1
ATOM 2287 C CA . ARG A 1 290 ? 19.687 -19.192 -17.332 1.00 87.69 290 ARG A CA 1
ATOM 2288 C C . ARG A 1 290 ? 18.265 -18.771 -16.975 1.00 87.69 290 ARG A C 1
ATOM 2290 O O . ARG A 1 290 ? 17.774 -19.136 -15.914 1.00 87.69 290 ARG A O 1
ATOM 2297 N N . LEU A 1 291 ? 17.588 -18.055 -17.876 1.00 94.31 291 LEU A N 1
ATOM 2298 C CA . LEU A 1 291 ? 16.184 -17.676 -17.731 1.00 94.31 291 LEU A CA 1
ATOM 2299 C C . LEU A 1 291 ? 15.392 -17.941 -19.011 1.00 94.31 291 LEU A C 1
ATOM 2301 O O . LEU A 1 291 ? 15.862 -17.728 -20.130 1.00 94.31 291 LEU A O 1
ATOM 2305 N N . SER A 1 292 ? 14.141 -18.365 -18.831 1.00 96.69 292 SER A N 1
ATOM 2306 C CA . SER A 1 292 ? 13.134 -18.336 -19.892 1.00 96.69 292 SER A CA 1
ATOM 2307 C C . SER A 1 292 ? 12.605 -16.908 -20.085 1.00 96.69 292 SER A C 1
ATOM 2309 O O . SER A 1 292 ? 12.786 -16.049 -19.227 1.00 96.69 292 SER A O 1
ATOM 2311 N N . CYS A 1 293 ? 11.882 -16.640 -21.179 1.00 96.56 293 CYS A N 1
ATOM 2312 C CA . CYS A 1 293 ? 11.232 -15.334 -21.354 1.00 96.56 293 CYS A CA 1
ATOM 2313 C C . CYS A 1 293 ? 10.212 -15.027 -20.242 1.00 96.56 293 CYS A C 1
ATOM 2315 O O . CYS A 1 293 ? 10.130 -13.881 -19.815 1.00 96.56 293 CYS A O 1
ATOM 2317 N N . VAL A 1 294 ? 9.489 -16.041 -19.742 1.00 96.88 294 VAL A N 1
ATOM 2318 C CA . VAL A 1 294 ? 8.607 -15.898 -18.567 1.00 96.88 294 VAL A CA 1
ATOM 2319 C C . VAL A 1 294 ? 9.431 -15.533 -17.333 1.00 96.88 294 VAL A C 1
ATOM 2321 O O . VAL A 1 294 ? 9.053 -14.628 -16.604 1.00 96.88 294 VAL A O 1
ATOM 2324 N N . GLY A 1 295 ? 10.577 -16.192 -17.133 1.00 96.94 295 GLY A N 1
ATOM 2325 C CA . GLY A 1 295 ? 11.487 -15.901 -16.025 1.00 96.94 295 GLY A CA 1
ATOM 2326 C C . GLY A 1 295 ? 12.065 -14.485 -16.088 1.00 96.94 295 GLY A C 1
ATOM 2327 O O . GLY A 1 295 ? 12.193 -13.831 -15.060 1.00 96.94 295 GLY A O 1
ATOM 2328 N N . CYS A 1 296 ? 12.348 -13.961 -17.285 1.00 98.12 296 CYS A N 1
ATOM 2329 C CA . CYS A 1 296 ? 12.742 -12.561 -17.446 1.00 98.12 296 CYS A CA 1
ATOM 2330 C C . CYS A 1 296 ? 11.616 -11.596 -17.054 1.00 98.12 296 CYS A C 1
ATOM 2332 O O . CYS A 1 296 ? 11.892 -10.585 -16.415 1.00 98.12 296 CYS A O 1
ATOM 2334 N N . VAL A 1 297 ? 10.368 -11.890 -17.437 1.00 98.12 297 VAL A N 1
ATOM 2335 C CA . VAL A 1 297 ? 9.195 -11.095 -17.033 1.00 98.12 297 VAL A CA 1
ATOM 2336 C C . VAL A 1 297 ? 9.031 -11.128 -15.514 1.00 98.12 297 VAL A C 1
ATOM 2338 O O . VAL A 1 297 ? 8.903 -10.078 -14.896 1.00 98.12 297 VAL A O 1
ATOM 2341 N N . GLU A 1 298 ? 9.101 -12.315 -14.917 1.00 95.94 298 GLU A N 1
ATOM 2342 C CA . GLU A 1 298 ? 8.979 -12.536 -13.475 1.00 95.94 298 GLU A CA 1
ATOM 2343 C C . GLU A 1 298 ? 10.044 -11.772 -12.687 1.00 95.94 298 GLU A C 1
ATOM 2345 O O . GLU A 1 298 ? 9.687 -10.940 -11.866 1.00 95.94 298 GLU A O 1
ATOM 2350 N N . LYS A 1 299 ? 11.333 -11.947 -13.001 1.00 97.56 299 LYS A N 1
ATOM 2351 C CA . LYS A 1 299 ? 12.426 -11.300 -12.257 1.00 97.56 299 LYS A CA 1
ATOM 2352 C C . LYS A 1 299 ? 12.391 -9.777 -12.328 1.00 97.56 299 LYS A C 1
ATOM 2354 O O . LYS A 1 299 ? 12.603 -9.109 -11.326 1.00 97.56 299 LYS A O 1
ATOM 2359 N N . ASN A 1 300 ? 12.090 -9.216 -13.496 1.00 98.00 300 ASN A N 1
ATOM 2360 C CA . ASN A 1 300 ? 11.943 -7.764 -13.608 1.00 98.00 300 ASN A CA 1
ATOM 2361 C C . ASN A 1 300 ? 10.704 -7.254 -12.861 1.00 98.00 300 ASN A C 1
ATOM 2363 O O . ASN A 1 300 ? 10.740 -6.169 -12.297 1.00 98.00 300 ASN A O 1
ATOM 2367 N N . SER A 1 301 ? 9.629 -8.044 -12.813 1.00 95.62 301 SER A N 1
ATOM 2368 C CA . SER A 1 301 ? 8.436 -7.695 -12.040 1.00 95.62 301 SER A CA 1
ATOM 2369 C C . SER A 1 301 ? 8.681 -7.779 -10.532 1.00 95.62 301 SER A C 1
ATOM 2371 O O . SER A 1 301 ? 8.252 -6.888 -9.814 1.00 95.62 301 SER A O 1
ATOM 2373 N N . GLU A 1 302 ? 9.387 -8.808 -10.053 1.00 93.25 302 GLU A N 1
ATOM 2374 C CA . GLU A 1 302 ? 9.810 -8.926 -8.649 1.00 93.25 302 GLU A CA 1
ATOM 2375 C C . GLU A 1 302 ? 10.623 -7.701 -8.225 1.00 93.25 302 GLU A C 1
ATOM 2377 O O . GLU A 1 302 ? 10.302 -7.081 -7.222 1.00 93.25 302 GLU A O 1
ATOM 2382 N N . PHE A 1 303 ? 11.601 -7.282 -9.037 1.00 95.31 303 PHE A N 1
ATOM 2383 C CA . PHE A 1 303 ? 12.384 -6.082 -8.738 1.00 95.31 303 PHE A CA 1
ATOM 2384 C C . PHE A 1 303 ? 11.512 -4.821 -8.628 1.00 95.31 303 PHE A C 1
ATOM 2386 O O . PHE A 1 303 ? 11.709 -4.004 -7.733 1.00 95.31 303 PHE A O 1
ATOM 2393 N N . LEU A 1 304 ? 10.543 -4.645 -9.533 1.00 92.56 304 LEU A N 1
ATOM 2394 C CA . LEU A 1 304 ? 9.626 -3.502 -9.485 1.00 92.56 304 LEU A CA 1
ATOM 2395 C C . LEU A 1 304 ? 8.700 -3.554 -8.262 1.00 92.56 304 LEU A C 1
ATOM 2397 O O . LEU A 1 304 ? 8.395 -2.504 -7.704 1.00 92.56 304 LEU A O 1
ATOM 2401 N N . VAL A 1 305 ? 8.272 -4.745 -7.828 1.00 88.06 305 VAL A N 1
ATOM 2402 C CA . VAL A 1 305 ? 7.544 -4.909 -6.560 1.00 88.06 305 VAL A CA 1
ATOM 2403 C C . VAL A 1 305 ? 8.443 -4.527 -5.390 1.00 88.06 305 VAL A C 1
ATOM 2405 O O . VAL A 1 305 ? 8.044 -3.670 -4.613 1.00 88.06 305 VAL A O 1
ATOM 2408 N N . ASP A 1 306 ? 9.664 -5.059 -5.312 1.00 85.69 306 ASP A N 1
ATOM 2409 C CA . ASP A 1 306 ? 10.627 -4.728 -4.253 1.00 85.69 306 ASP A CA 1
ATOM 2410 C C . ASP A 1 306 ? 10.909 -3.218 -4.184 1.00 85.69 306 ASP A C 1
ATOM 2412 O O . ASP A 1 306 ? 11.065 -2.655 -3.101 1.00 85.69 306 ASP A O 1
ATOM 2416 N N . TYR A 1 307 ? 10.962 -2.544 -5.337 1.00 85.81 307 TYR A N 1
ATOM 2417 C CA . TYR A 1 307 ? 11.066 -1.089 -5.410 1.00 85.81 307 TYR A CA 1
ATOM 2418 C C . TYR A 1 307 ? 9.835 -0.401 -4.804 1.00 85.81 307 TYR A C 1
ATOM 2420 O O . TYR A 1 307 ? 9.980 0.409 -3.890 1.00 85.81 307 TYR A O 1
ATOM 2428 N N . LEU A 1 308 ? 8.627 -0.767 -5.246 1.00 78.50 308 LEU A N 1
ATOM 24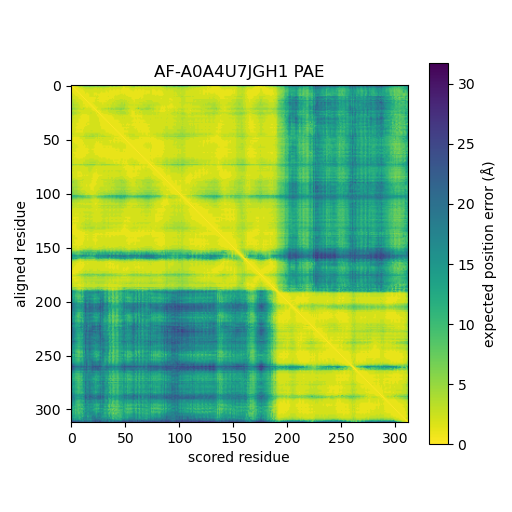29 C CA . LEU A 1 308 ? 7.379 -0.216 -4.706 1.00 78.50 308 LEU A CA 1
ATOM 2430 C C . LEU A 1 308 ? 7.242 -0.473 -3.201 1.00 78.50 308 LEU A C 1
ATOM 2432 O O . LEU A 1 308 ? 6.717 0.365 -2.480 1.00 78.50 308 LEU A O 1
ATOM 2436 N N . GLU A 1 309 ? 7.735 -1.609 -2.712 1.00 72.25 309 GLU A N 1
ATOM 2437 C CA . GLU A 1 309 ? 7.729 -1.940 -1.291 1.00 72.25 309 GLU A CA 1
ATOM 2438 C C . GLU A 1 309 ? 8.659 -1.076 -0.440 1.00 72.25 309 GLU A C 1
ATOM 2440 O O . GLU A 1 309 ? 8.375 -0.890 0.744 1.00 72.25 309 GLU A O 1
ATOM 2445 N N . LYS A 1 310 ? 9.788 -0.628 -0.999 1.00 69.19 310 LYS A N 1
ATOM 2446 C CA . LYS A 1 310 ? 10.744 0.257 -0.316 1.00 69.19 310 LYS A CA 1
ATOM 2447 C C . LYS A 1 310 ? 10.261 1.707 -0.291 1.00 69.19 310 LYS A C 1
ATOM 2449 O O . LYS A 1 310 ? 10.628 2.440 0.624 1.00 69.19 310 LYS A O 1
ATOM 2454 N N . GLU A 1 311 ? 9.477 2.101 -1.291 1.00 63.84 311 GLU A N 1
ATOM 2455 C CA . GLU A 1 311 ? 8.879 3.437 -1.388 1.00 63.84 311 GLU A CA 1
ATOM 2456 C C . GLU A 1 311 ? 7.520 3.544 -0.662 1.00 63.84 311 GLU A C 1
ATOM 2458 O O . GLU A 1 311 ? 7.059 4.653 -0.400 1.00 63.84 311 GLU A O 1
ATOM 2463 N N . ALA A 1 312 ? 6.886 2.418 -0.305 1.00 47.03 312 ALA A N 1
ATOM 2464 C CA . ALA A 1 312 ? 5.659 2.364 0.502 1.00 47.03 312 ALA A CA 1
ATOM 2465 C C . ALA A 1 312 ? 5.930 2.501 2.011 1.00 47.03 312 ALA A C 1
ATOM 2467 O O . ALA A 1 312 ? 5.128 3.184 2.695 1.00 47.03 312 ALA A O 1
#

Nearest PDB structures (foldseek):
  4ij6-assembly1_B  TM=9.072E-01  e=2.406E-14  Hydrogenobacter thermophilus TK-6
  4ij5-assembly1_B  TM=9.062E-01  e=2.195E-13  Hydrogenobacter thermophilus TK-6
  6s2q-assembly2_D  TM=9.078E-01  e=7.936E-13  Mycobacterium tuberculosis H37Rv
  4pz9-assembly1_A  TM=8.798E-01  e=5.260E-13  Mycobacterium tuberculosis H37Rv
  9emu-assembly1_B  TM=7.728E-01  e=2.487E-11  Streptomyces davaonensis

InterPro domains:
  IPR001345 Phosphoglycerate/bisphosphoglycerate mutase, active site [PS00175] (7-16)
  IPR010181 CGCAxxGCC motif [PF09719] (210-304)
  IPR013078 Histidine phosphatase superfamily, clade-1 [PF00300] (5-185)
  IPR013078 Histidine phosphatase superfamily, clade-1 [SM00855] (4-148)
  IPR013078 Histidine phosphatase superfamily, clade-1 [cd07067] (4-185)
  IPR029033 Histidine phosphatase superfamily [G3DSA:3.40.50.1240] (1-197)
  IPR029033 Histidine phosphatase superfamily [SSF53254] (1-192)
  IPR050275 Phosphoglycerate Mutase/Phosphatase [PTHR48100] (3-170)

Foldseek 3Di:
DKEKEKEWEFFAFPCLLVQFDAAQPQGAHDLLRLLLLLLLLQVCLVDAFDAEEEAPRRRQVSSRCSNCVSNVHNDYHHDNLQGGWDQAQSGRDHPVVCCVVVVVNDRPPTDDLVNNLVSLCVVVVCCCVVQPPGYYYYYHHFVSVQSNVCVQVVNPDDCDPPTLDHRFIWMWMDDPNHIDTPDGSDPCSLVVLLVQLLCCCVVPPVHPHAALQLSNCVSCCSNQVNDPVNSVVLRQVHPQRNPPSFLNLLSNLLVSCVSNVNPVCNVVSLVQLCVQQVDGHNVVSVVVVSDDSSRSSNSSSVSVSVVSRVSD

Organism: NCBI:txid2488810

Mean predicted aligned error: 8.16 Å

Solvent-accessible surface area (backbone atoms only — not comparable to full-atom values): 15699 Å² total; per-residue (Å²): 106,55,24,39,38,39,39,28,29,24,26,39,28,69,45,58,81,66,53,26,40,77,26,74,72,74,54,55,54,31,73,64,9,50,29,40,18,48,52,46,13,63,52,55,44,79,52,85,70,77,48,39,36,20,10,70,46,46,24,17,36,52,28,42,48,50,26,17,66,57,61,73,45,82,69,69,49,66,39,71,62,41,37,42,50,41,32,39,75,40,37,78,27,34,73,66,53,41,52,69,75,29,72,88,69,65,50,62,73,36,61,49,73,66,60,54,47,51,37,40,50,53,44,51,59,47,46,58,66,79,39,60,55,34,36,34,40,36,20,27,30,57,63,38,50,46,49,44,47,22,60,48,45,78,56,72,49,77,51,84,89,64,78,62,29,41,38,11,38,26,32,35,38,39,44,91,95,39,59,42,77,81,40,71,66,35,58,67,70,50,56,49,32,30,52,41,17,40,23,18,41,69,41,37,97,87,35,68,65,38,44,36,13,27,10,40,43,63,39,41,20,62,74,66,75,53,51,70,71,59,43,57,67,32,66,63,15,30,95,24,55,23,77,97,32,22,24,14,18,52,52,34,46,51,51,51,36,60,74,68,77,37,63,85,48,51,63,54,50,50,54,55,43,35,74,57,29,72,41,65,32,30,64,56,16,58,73,66,61,58,37,54,70,61,49,41,27,35,54,37,32,47,51,52,41,56,49,52,61,75,76,54

pLDDT: mean 92.85, std 7.65, range [47.03, 98.88]

Radius of gyration: 21.66 Å; Cα contacts (8 Å, |Δi|>4): 602; chains: 1; bounding box: 45×42×58 Å